Protein AF-0000000079241167 (afdb_homodimer)

Structure (mmCIF, N/CA/C/O backbone):
data_AF-0000000079241167-model_v1
#
loop_
_entity.id
_entity.type
_entity.pdbx_description
1 polymer 'LOB domain-containing protein'
#
loop_
_atom_site.group_PDB
_atom_site.id
_atom_site.type_symbol
_atom_site.label_atom_id
_atom_site.label_alt_id
_atom_site.label_comp_id
_atom_site.label_asym_id
_atom_site.label_entity_id
_atom_site.label_seq_id
_atom_site.pdbx_PDB_ins_code
_atom_site.Cartn_x
_atom_site.Cartn_y
_atom_site.Cartn_z
_atom_site.occupancy
_atom_site.B_iso_or_equiv
_atom_site.auth_seq_id
_atom_site.auth_comp_id
_atom_site.auth_asym_id
_atom_site.auth_atom_id
_atom_site.pdbx_PDB_model_num
ATOM 1 N N . MET A 1 1 ? 29.625 22.188 -4.934 1 42.5 1 MET A N 1
ATOM 2 C CA . MET A 1 1 ? 28.516 21.859 -5.812 1 42.5 1 MET A CA 1
ATOM 3 C C . MET A 1 1 ? 27.219 22.516 -5.32 1 42.5 1 MET A C 1
ATOM 5 O O . MET A 1 1 ? 26.938 22.516 -4.121 1 42.5 1 MET A O 1
ATOM 9 N N . LYS A 1 2 ? 26.703 23.469 -5.941 1 55.56 2 LYS A N 1
ATOM 10 C CA . LYS A 1 2 ? 25.578 24.328 -5.562 1 55.56 2 LYS A CA 1
ATOM 11 C C . LYS A 1 2 ? 24.406 23.484 -5.059 1 55.56 2 LYS A C 1
ATOM 13 O O . LYS A 1 2 ? 23.984 22.531 -5.715 1 55.56 2 LYS A O 1
ATOM 18 N N . HIS A 1 3 ? 24.172 23.516 -3.711 1 67.75 3 HIS A N 1
ATOM 19 C CA . HIS A 1 3 ? 23.062 22.781 -3.084 1 67.75 3 HIS A CA 1
ATOM 20 C C . HIS A 1 3 ? 21.734 23.125 -3.748 1 67.75 3 HIS A C 1
ATOM 22 O O . HIS A 1 3 ? 21.359 24.297 -3.84 1 67.75 3 HIS A O 1
ATOM 28 N N . GLN A 1 4 ? 21.234 22.359 -4.645 1 86 4 GLN A N 1
ATOM 29 C CA . GLN A 1 4 ? 19.938 22.594 -5.281 1 86 4 GLN A CA 1
ATOM 30 C C . GLN A 1 4 ? 18.797 22.422 -4.285 1 86 4 GLN A C 1
ATOM 32 O O . GLN A 1 4 ? 18.781 21.469 -3.506 1 86 4 GLN A O 1
ATOM 37 N N . THR A 1 5 ? 17.984 23.547 -4.125 1 94.81 5 THR A N 1
ATOM 38 C CA . THR A 1 5 ? 16.812 23.547 -3.248 1 94.81 5 THR A CA 1
ATOM 39 C C . THR A 1 5 ? 15.93 22.328 -3.516 1 94.81 5 THR A C 1
ATOM 41 O O . THR A 1 5 ? 15.641 22 -4.672 1 94.81 5 THR A O 1
ATOM 44 N N . CYS A 1 6 ? 15.617 21.594 -2.477 1 97.12 6 CYS A N 1
ATOM 45 C CA . CYS A 1 6 ? 14.82 20.391 -2.66 1 97.12 6 CYS A CA 1
ATOM 46 C C . CYS A 1 6 ? 13.367 20.734 -2.975 1 97.12 6 CYS A C 1
ATOM 48 O O . CYS A 1 6 ? 12.977 21.891 -2.891 1 97.12 6 CYS A O 1
ATOM 50 N N . ALA A 1 7 ? 12.617 19.828 -3.324 1 97.44 7 ALA A N 1
ATOM 51 C CA . ALA A 1 7 ? 11.227 20.031 -3.736 1 97.44 7 ALA A CA 1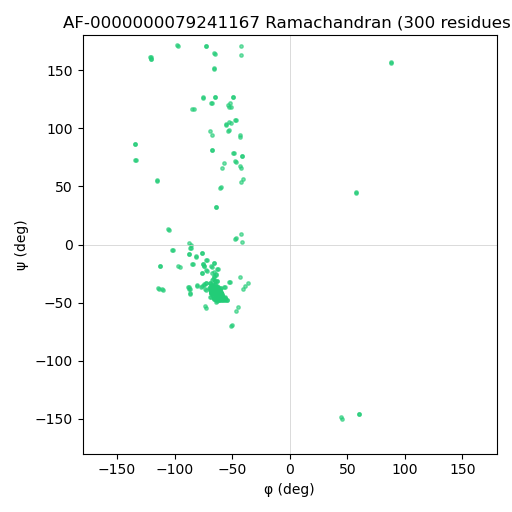
ATOM 52 C C . ALA A 1 7 ? 10.383 20.547 -2.578 1 97.44 7 ALA A C 1
ATOM 54 O O . ALA A 1 7 ? 9.516 21.406 -2.766 1 97.44 7 ALA A O 1
ATOM 55 N N . ALA A 1 8 ? 10.617 20.031 -1.407 1 97.44 8 ALA A N 1
ATOM 56 C CA . ALA A 1 8 ? 9.852 20.438 -0.231 1 97.44 8 ALA A CA 1
ATOM 57 C C . ALA A 1 8 ? 10.094 21.906 0.103 1 97.44 8 ALA A C 1
ATOM 59 O O . ALA A 1 8 ? 9.148 22.656 0.35 1 97.44 8 ALA A O 1
ATOM 60 N N . CYS A 1 9 ? 11.297 22.25 0.12 1 97.62 9 CYS A N 1
ATOM 61 C CA . CYS A 1 9 ? 11.656 23.625 0.449 1 97.62 9 CYS A CA 1
ATOM 62 C C . CYS A 1 9 ? 11.188 24.578 -0.639 1 97.62 9 CYS A C 1
ATOM 64 O O . CYS A 1 9 ? 10.758 25.703 -0.345 1 97.62 9 CYS A O 1
ATOM 66 N N . ARG A 1 10 ? 11.336 24.172 -1.877 1 96.06 10 ARG A N 1
ATOM 67 C CA . ARG A 1 10 ? 10.812 24.969 -2.982 1 96.06 10 ARG A CA 1
ATOM 68 C C . ARG A 1 10 ? 9.312 25.219 -2.818 1 96.06 10 ARG A C 1
ATOM 70 O O . ARG A 1 10 ? 8.844 26.344 -2.998 1 96.06 10 ARG A O 1
ATOM 77 N N . PHE A 1 11 ? 8.609 24.188 -2.529 1 96.81 11 PHE A N 1
ATOM 78 C CA . PHE A 1 11 ? 7.168 24.266 -2.352 1 96.81 11 PHE A CA 1
ATOM 79 C C . PHE A 1 11 ? 6.809 25.188 -1.197 1 96.81 11 PHE A C 1
ATOM 81 O O . PHE A 1 11 ? 5.844 25.953 -1.284 1 96.81 11 PHE A O 1
ATOM 88 N N . GLN A 1 12 ? 7.574 25.078 -0.173 1 96.44 12 GLN A N 1
ATOM 89 C CA . GLN A 1 12 ? 7.277 25.844 1.031 1 96.44 12 GLN A CA 1
ATOM 90 C C . GLN A 1 12 ? 7.898 27.25 0.963 1 96.44 12 GLN A C 1
ATOM 92 O O . GLN A 1 12 ? 7.773 28.031 1.903 1 96.44 12 GLN A O 1
ATOM 97 N N . ARG A 1 13 ? 8.625 27.531 -0.095 1 95.38 13 ARG A N 1
ATOM 98 C CA . ARG A 1 13 ? 9.289 28.812 -0.32 1 95.38 13 ARG A CA 1
ATOM 99 C C . ARG A 1 13 ? 10.25 29.141 0.824 1 95.38 13 ARG A C 1
ATOM 101 O O . ARG A 1 13 ? 10.227 30.25 1.355 1 95.38 13 ARG A O 1
ATOM 108 N N . LYS A 1 14 ? 11.008 28.156 1.222 1 94.56 14 LYS A N 1
ATOM 109 C CA . LYS A 1 14 ? 12.031 28.328 2.248 1 94.56 14 LYS A CA 1
ATOM 110 C C . LYS A 1 14 ? 13.414 27.984 1.713 1 94.56 14 LYS A C 1
ATOM 112 O O . LYS A 1 14 ? 13.539 27.328 0.672 1 94.56 14 LYS A O 1
ATOM 117 N N . LYS A 1 15 ? 14.414 28.484 2.457 1 94.38 15 LYS A N 1
ATOM 118 C CA . LYS A 1 15 ? 15.797 28.172 2.102 1 94.38 15 LYS A CA 1
ATOM 119 C C . LYS A 1 15 ? 16.156 26.75 2.496 1 94.38 15 LYS A C 1
ATOM 121 O O . LYS A 1 15 ? 15.922 26.328 3.635 1 94.38 15 LYS A O 1
ATOM 126 N N . CYS A 1 16 ? 16.641 26.031 1.543 1 96.12 16 CYS A N 1
ATOM 12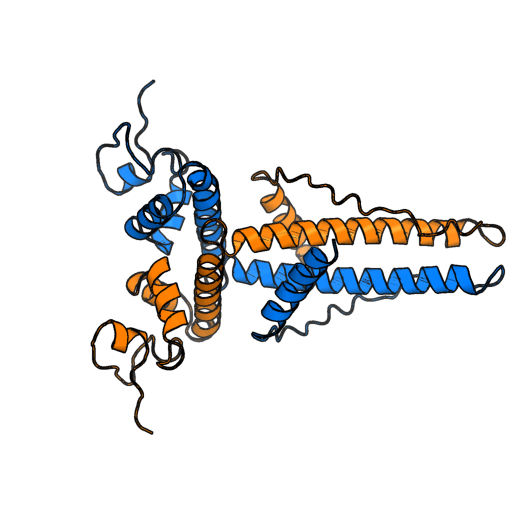7 C CA . CYS A 1 16 ? 17.047 24.641 1.779 1 96.12 16 CYS A CA 1
ATOM 128 C C . CYS A 1 16 ? 18.469 24.578 2.324 1 96.12 16 CYS A C 1
ATOM 130 O O . CYS A 1 16 ? 19.422 24.984 1.647 1 96.12 16 CYS A O 1
ATOM 132 N N . THR A 1 17 ? 18.672 24.094 3.549 1 94.62 17 THR A N 1
ATOM 133 C CA . THR A 1 17 ? 19.969 24.062 4.203 1 94.62 17 THR A CA 1
ATOM 134 C C . THR A 1 17 ? 20.609 22.688 4.035 1 94.62 17 THR A C 1
ATOM 136 O O . THR A 1 17 ? 19.984 21.75 3.527 1 94.62 17 THR A O 1
ATOM 139 N N . GLU A 1 18 ? 21.859 22.547 4.414 1 91.88 18 GLU A N 1
ATOM 140 C CA . GLU A 1 18 ? 22.609 21.297 4.301 1 91.88 18 GLU A CA 1
ATOM 141 C C . GLU A 1 18 ? 22.031 20.219 5.219 1 91.88 18 GLU A C 1
ATOM 143 O O . GLU A 1 18 ? 22.203 19.031 4.969 1 91.88 18 GLU A O 1
ATOM 148 N N . ASP A 1 19 ? 21.219 20.594 6.172 1 92.56 19 ASP A N 1
ATOM 149 C CA . ASP A 1 19 ? 20.672 19.672 7.156 1 92.56 19 ASP A CA 1
ATOM 150 C C . ASP A 1 19 ? 19.203 19.344 6.863 1 92.56 19 ASP A C 1
ATOM 152 O O . ASP A 1 19 ? 18.516 18.734 7.688 1 92.56 19 ASP A O 1
ATOM 156 N N . CYS A 1 20 ? 18.828 19.719 5.699 1 95.56 20 CYS A N 1
ATOM 157 C CA . CYS A 1 20 ? 17.422 19.5 5.367 1 95.56 20 CYS A CA 1
ATOM 158 C C . CYS A 1 20 ? 17.094 18.016 5.328 1 95.56 20 CYS A C 1
ATOM 160 O O . CYS A 1 20 ? 17.688 17.266 4.547 1 95.56 20 CYS A O 1
ATOM 162 N N . LEU A 1 21 ? 16.109 17.672 6.051 1 94.56 21 LEU A N 1
ATOM 163 C CA . LEU A 1 21 ? 15.727 16.281 6.227 1 94.56 21 LEU A CA 1
ATOM 164 C C . LEU A 1 21 ? 15.086 15.727 4.961 1 94.56 21 LEU A C 1
ATOM 166 O O . LEU A 1 21 ? 15.141 14.516 4.711 1 94.56 21 LEU A O 1
ATOM 170 N N . MET A 1 22 ? 14.586 16.594 4.156 1 96 22 MET A N 1
ATOM 171 C CA . MET A 1 22 ? 13.797 16.172 3.002 1 96 22 MET A CA 1
ATOM 172 C C . MET A 1 22 ? 14.656 16.125 1.745 1 96 22 MET A C 1
ATOM 174 O O . MET A 1 22 ? 14.297 15.469 0.764 1 96 22 MET A O 1
ATOM 178 N N . ALA A 1 23 ? 15.734 16.766 1.782 1 96.19 23 ALA A N 1
ATOM 179 C CA . ALA A 1 23 ? 16.547 17 0.591 1 96.19 23 ALA A CA 1
ATOM 180 C C . ALA A 1 23 ? 17.016 15.688 -0.031 1 96.19 23 ALA A C 1
ATOM 182 O O . ALA A 1 23 ? 16.969 15.523 -1.253 1 96.19 23 ALA A O 1
ATOM 183 N N . PRO A 1 24 ? 17.422 14.719 0.727 1 95 24 PRO A N 1
ATOM 184 C CA . PRO A 1 24 ? 17.906 13.477 0.124 1 95 24 PRO A CA 1
ATOM 185 C C . PRO A 1 24 ? 16.797 12.688 -0.559 1 95 24 PRO A C 1
ATOM 187 O O . PRO A 1 24 ? 17.062 11.875 -1.451 1 95 24 PRO A O 1
ATOM 190 N N . TYR A 1 25 ? 15.578 12.977 -0.219 1 96.94 25 TYR A N 1
ATOM 191 C CA . TYR A 1 25 ? 14.5 12.078 -0.635 1 96.94 25 TYR A CA 1
ATOM 192 C C . TYR A 1 25 ? 13.594 12.766 -1.647 1 96.94 25 TYR A C 1
ATOM 194 O O . TYR A 1 25 ? 12.852 12.094 -2.375 1 96.94 25 TYR A O 1
ATOM 202 N N . PHE A 1 26 ? 13.664 14.07 -1.689 1 97.25 26 PHE A N 1
ATOM 203 C CA . PHE A 1 26 ? 12.812 14.836 -2.592 1 97.25 26 PHE A CA 1
ATOM 204 C C . PHE A 1 26 ? 13.625 15.891 -3.336 1 97.25 26 PHE A C 1
ATOM 206 O O . PHE A 1 26 ? 13.461 17.094 -3.096 1 97.25 26 PHE A O 1
ATOM 213 N N . PRO A 1 27 ? 14.359 15.43 -4.203 1 94.62 27 PRO A N 1
ATOM 214 C CA . PRO A 1 27 ? 15.141 16.406 -4.98 1 94.62 27 PRO A CA 1
ATOM 215 C C . PRO A 1 27 ? 14.266 17.312 -5.836 1 94.62 27 PRO A C 1
ATOM 217 O O . PRO A 1 27 ? 13.117 16.969 -6.141 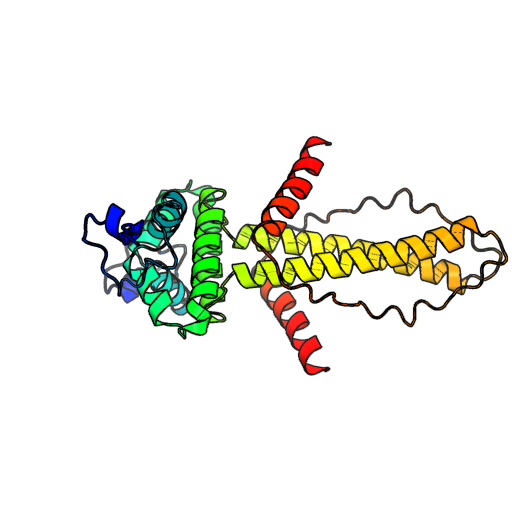1 94.62 27 PRO A O 1
ATOM 220 N N . ALA A 1 28 ? 14.789 18.359 -6.301 1 92.44 28 ALA A N 1
ATOM 221 C CA . ALA A 1 28 ? 14.062 19.359 -7.082 1 92.44 28 ALA A CA 1
ATOM 222 C C . ALA A 1 28 ? 13.594 18.781 -8.414 1 92.44 28 ALA A C 1
ATOM 224 O O . ALA A 1 28 ? 12.562 19.203 -8.945 1 92.44 28 ALA A O 1
ATOM 225 N N . THR A 1 29 ? 14.289 17.844 -8.891 1 92.88 29 THR A N 1
ATOM 226 C CA . THR A 1 29 ? 14 17.234 -10.188 1 92.88 29 THR A CA 1
ATOM 227 C C . THR A 1 29 ? 12.773 16.328 -10.102 1 92.88 29 THR A C 1
ATOM 229 O O . THR A 1 29 ? 12.188 15.977 -11.125 1 92.88 29 THR A O 1
ATOM 232 N N . ARG A 1 30 ? 12.406 15.938 -8.93 1 93.19 30 ARG A N 1
ATOM 233 C CA . ARG A 1 30 ? 11.25 15.062 -8.742 1 93.19 30 ARG A CA 1
ATOM 234 C C . ARG A 1 30 ? 10.148 15.766 -7.961 1 93.19 30 ARG A C 1
ATOM 236 O O . ARG A 1 30 ? 9.648 15.242 -6.965 1 93.19 30 ARG A O 1
ATOM 243 N N . PHE A 1 31 ? 9.781 16.891 -8.508 1 96.19 31 PHE A N 1
ATOM 244 C CA . PHE A 1 31 ? 8.844 17.766 -7.82 1 96.19 31 PHE A CA 1
ATOM 245 C C . PHE A 1 31 ? 7.469 17.109 -7.711 1 96.19 31 PHE A C 1
ATOM 247 O O . PHE A 1 31 ? 6.805 17.234 -6.68 1 96.19 31 PHE A O 1
ATOM 254 N N . GLN A 1 32 ? 7.094 16.422 -8.695 1 96.5 32 GLN A N 1
ATOM 255 C CA . GLN A 1 32 ? 5.773 15.805 -8.711 1 96.5 32 GLN A CA 1
ATOM 256 C C . GLN A 1 32 ? 5.668 14.719 -7.641 1 96.5 32 GLN A C 1
ATOM 258 O O . GLN A 1 32 ? 4.605 14.531 -7.047 1 96.5 32 GLN A O 1
ATOM 263 N N . GLN A 1 33 ? 6.719 14.016 -7.426 1 96.5 33 GLN A N 1
ATOM 264 C CA . GLN A 1 33 ? 6.723 12.992 -6.379 1 96.5 33 GLN A CA 1
ATOM 265 C C . GLN A 1 33 ? 6.453 13.609 -5.012 1 96.5 33 GLN A C 1
ATOM 267 O O . GLN A 1 33 ? 5.715 13.047 -4.203 1 96.5 33 GLN A O 1
ATOM 272 N N . PHE A 1 34 ? 7.121 14.695 -4.801 1 97.75 34 PHE A N 1
ATOM 273 C CA . PHE A 1 34 ? 6.895 15.383 -3.535 1 97.75 34 PHE A CA 1
ATOM 274 C C . PHE A 1 34 ? 5.457 15.867 -3.434 1 97.75 34 PHE A C 1
ATOM 276 O O . PHE A 1 34 ? 4.82 15.727 -2.389 1 97.75 34 PHE A O 1
ATOM 283 N N . LEU A 1 35 ? 4.938 16.422 -4.496 1 98 35 LEU A N 1
ATOM 284 C CA . LEU A 1 35 ? 3.574 16.938 -4.488 1 98 35 LEU A CA 1
ATOM 285 C C . LEU A 1 35 ? 2.57 15.836 -4.176 1 98 35 LEU A C 1
ATOM 287 O O . LEU A 1 35 ? 1.611 16.047 -3.43 1 98 35 LEU A O 1
ATOM 291 N N . ASN A 1 36 ? 2.797 14.742 -4.742 1 97.69 36 ASN A N 1
ATOM 292 C CA . ASN A 1 36 ? 1.91 13.609 -4.469 1 97.69 36 ASN A CA 1
ATOM 293 C C . ASN A 1 36 ? 1.96 13.203 -3 1 97.69 36 ASN A C 1
ATOM 295 O O . ASN A 1 36 ? 0.92 12.961 -2.385 1 97.69 36 ASN A O 1
ATOM 299 N N . ALA A 1 37 ? 3.164 13.102 -2.531 1 98.31 37 ALA A N 1
ATOM 300 C CA . ALA A 1 37 ? 3.328 12.711 -1.131 1 98.31 37 ALA A CA 1
ATOM 301 C C . ALA A 1 37 ? 2.734 13.766 -0.199 1 98.31 37 ALA A C 1
ATOM 303 O O . ALA A 1 37 ? 2.08 13.43 0.791 1 98.31 37 ALA A O 1
ATOM 304 N N . HIS A 1 38 ? 2.988 14.977 -0.548 1 97.94 38 HIS A N 1
ATOM 305 C CA . HIS A 1 38 ? 2.457 16.078 0.248 1 97.94 38 HIS A CA 1
ATOM 306 C C . HIS A 1 38 ? 0.932 16.062 0.251 1 97.94 38 HIS A C 1
ATOM 308 O O . HIS A 1 38 ? 0.307 16.328 1.281 1 97.94 38 HIS A O 1
ATOM 314 N N . LYS A 1 39 ? 0.382 15.891 -0.896 1 97.19 39 LYS A N 1
ATOM 315 C CA . LYS A 1 39 ? -1.072 15.852 -1.021 1 97.19 39 LYS A CA 1
ATOM 316 C C . LYS A 1 39 ? -1.676 14.781 -0.119 1 97.19 39 LYS A C 1
ATOM 318 O O . LYS A 1 39 ? -2.738 14.984 0.471 1 97.19 39 LYS A O 1
ATOM 323 N N . LEU A 1 40 ? -0.993 13.727 -0.016 1 97.69 40 LEU A N 1
ATOM 324 C CA . LEU A 1 40 ? -1.531 12.57 0.698 1 97.69 40 LEU A CA 1
ATOM 325 C C . LEU A 1 40 ? -1.24 12.672 2.191 1 97.69 40 LEU A C 1
ATOM 327 O O . LEU A 1 40 ? -2.119 12.414 3.018 1 97.69 40 LEU A O 1
ATOM 331 N N . PHE A 1 41 ? -0.064 13.078 2.535 1 97.81 41 PHE A N 1
ATOM 332 C CA . PHE A 1 41 ? 0.365 12.953 3.922 1 97.81 41 PHE A CA 1
ATOM 333 C C . PHE A 1 41 ? 0.548 14.328 4.562 1 97.81 41 PHE A C 1
ATOM 335 O O . PHE A 1 41 ? 0.292 14.5 5.754 1 97.81 41 PHE A O 1
ATOM 342 N N . GLY A 1 42 ? 1.055 15.273 3.811 1 97.06 42 GLY A N 1
ATOM 343 C CA . GLY A 1 42 ? 1.507 16.547 4.352 1 97.06 42 GLY A CA 1
ATOM 344 C C . GLY A 1 42 ? 2.953 16.516 4.812 1 97.06 42 GLY A C 1
ATOM 345 O O . GLY A 1 42 ? 3.498 15.445 5.098 1 97.06 42 GLY A O 1
ATOM 346 N N . VAL A 1 43 ? 3.529 17.656 4.852 1 96.38 43 VAL A N 1
ATOM 347 C CA . VAL A 1 43 ? 4.941 17.766 5.195 1 96.38 43 VAL A CA 1
ATOM 348 C C . VAL A 1 43 ? 5.164 17.297 6.629 1 96.38 43 VAL A C 1
ATOM 350 O O . VAL A 1 43 ? 6.156 16.625 6.918 1 96.38 43 VAL A O 1
ATOM 353 N N . GLY A 1 44 ? 4.281 17.562 7.535 1 95.69 44 GLY A N 1
ATOM 354 C CA . GLY A 1 44 ? 4.402 17.172 8.93 1 95.69 44 GLY A CA 1
ATOM 355 C C . GLY A 1 44 ? 4.469 15.656 9.109 1 95.69 44 GLY A C 1
ATOM 356 O O . GLY A 1 44 ? 5.34 15.148 9.82 1 95.69 44 GLY A O 1
ATOM 357 N N . LYS A 1 45 ? 3.617 15.023 8.414 1 96.94 45 LYS A N 1
ATOM 358 C CA . LYS A 1 45 ? 3.557 13.578 8.555 1 96.94 45 LYS A CA 1
ATOM 359 C C . LYS A 1 45 ? 4.742 12.906 7.867 1 96.94 45 LYS A C 1
ATOM 361 O O . LYS A 1 45 ? 5.227 11.867 8.328 1 96.94 45 LYS A O 1
ATOM 366 N N . ILE A 1 46 ? 5.168 13.477 6.785 1 97.62 46 ILE A N 1
ATOM 367 C CA . ILE A 1 46 ? 6.359 12.961 6.121 1 97.62 46 ILE A CA 1
ATOM 368 C C . ILE A 1 46 ? 7.566 13.094 7.047 1 97.62 46 ILE A C 1
ATOM 370 O O . ILE A 1 46 ? 8.328 12.148 7.223 1 97.62 46 ILE A O 1
ATOM 374 N N . THR A 1 47 ? 7.691 14.211 7.637 1 96.94 47 THR A N 1
ATOM 375 C CA . THR A 1 47 ? 8.789 14.461 8.57 1 96.94 47 THR A CA 1
ATOM 376 C C . THR A 1 47 ? 8.695 13.523 9.766 1 96.94 47 THR A C 1
ATOM 378 O O . THR A 1 47 ? 9.711 12.992 10.227 1 96.94 47 THR A O 1
ATOM 381 N N . LYS A 1 48 ? 7.516 13.367 10.242 1 96.88 48 LYS A N 1
ATOM 382 C CA . LYS A 1 48 ? 7.312 12.461 11.367 1 96.88 48 LYS A CA 1
ATOM 383 C C . LYS A 1 48 ? 7.738 11.039 11.008 1 96.88 48 LYS A C 1
ATOM 385 O O . LYS A 1 48 ? 8.328 10.336 11.828 1 96.88 48 LYS A O 1
ATOM 390 N N . THR A 1 49 ? 7.406 10.633 9.805 1 96.5 49 THR A N 1
ATOM 391 C CA . THR A 1 49 ? 7.809 9.312 9.336 1 96.5 49 THR A CA 1
ATOM 392 C C . THR A 1 49 ? 9.328 9.188 9.305 1 96.5 49 THR A C 1
ATOM 394 O O . THR A 1 49 ? 9.883 8.18 9.742 1 96.5 49 THR A O 1
ATOM 397 N N . LEU A 1 50 ? 9.969 10.156 8.875 1 96.75 50 LEU A N 1
ATOM 398 C CA . LEU A 1 50 ? 11.422 10.164 8.797 1 96.75 50 LEU A CA 1
ATOM 399 C C . LEU A 1 50 ? 12.039 10.094 10.188 1 96.75 50 LEU A C 1
ATOM 401 O O . LEU A 1 50 ? 13.047 9.414 10.391 1 96.75 50 LEU A O 1
ATOM 405 N N . ASN A 1 51 ? 11.375 10.703 11.102 1 96.06 51 ASN A N 1
ATOM 406 C CA . ASN A 1 51 ? 11.914 10.773 12.453 1 96.06 51 ASN A CA 1
ATOM 407 C C . ASN A 1 51 ? 11.57 9.523 13.258 1 96.06 51 ASN A C 1
ATOM 409 O O . ASN A 1 51 ? 12.188 9.25 14.289 1 96.06 51 ASN A O 1
ATOM 413 N N . SER A 1 52 ? 10.617 8.82 12.75 1 95.12 52 SER A N 1
ATOM 414 C CA . SER A 1 52 ? 10.148 7.664 13.5 1 95.12 52 SER A CA 1
ATOM 415 C C . SER A 1 52 ? 10.969 6.422 13.164 1 95.12 52 SER A C 1
ATOM 417 O O . SER A 1 52 ? 10.867 5.402 13.859 1 95.12 52 SER A O 1
ATOM 419 N N . VAL A 1 53 ? 11.805 6.512 12.195 1 96.56 53 VAL A N 1
ATOM 420 C CA . VAL A 1 53 ? 12.578 5.348 11.789 1 96.56 53 VAL A CA 1
ATOM 421 C C . VAL A 1 53 ? 14.07 5.641 11.93 1 96.56 53 VAL A C 1
ATOM 423 O O . VAL A 1 53 ? 14.469 6.801 12.055 1 96.56 53 VAL A O 1
ATOM 426 N N . SER A 1 54 ? 14.836 4.547 12 1 96.19 54 SER A N 1
ATOM 427 C CA . SER A 1 54 ? 16.281 4.719 12.078 1 96.19 54 SER A CA 1
ATOM 428 C C . SER A 1 54 ? 16.844 5.328 10.797 1 96.19 54 SER A C 1
ATOM 430 O O . SER A 1 54 ? 16.234 5.203 9.727 1 96.19 54 SER A O 1
ATOM 432 N N . PRO A 1 55 ? 17.953 6.062 10.898 1 95.69 55 PRO A N 1
ATOM 433 C CA . PRO A 1 55 ? 18.547 6.703 9.727 1 95.69 55 PRO A CA 1
ATOM 434 C C . PRO A 1 55 ? 18.781 5.727 8.57 1 95.69 55 PRO A C 1
ATOM 436 O O . PRO A 1 55 ? 18.609 6.09 7.406 1 95.69 55 PRO A O 1
ATOM 439 N N . GLN A 1 56 ? 19.062 4.531 8.844 1 96.69 56 GLN A N 1
ATOM 440 C CA . GLN A 1 56 ? 19.359 3.543 7.812 1 96.69 56 GLN A CA 1
ATOM 441 C C . GLN A 1 56 ? 18.094 3.096 7.098 1 96.69 56 GLN A C 1
ATOM 443 O O . GLN A 1 56 ? 18.156 2.555 5.992 1 96.69 56 GLN A O 1
ATOM 448 N N . GLN A 1 57 ? 16.984 3.4 7.754 1 97.75 57 GLN A N 1
ATOM 449 C CA . GLN A 1 57 ? 15.711 2.938 7.207 1 97.75 57 GLN A CA 1
ATOM 450 C C . GLN A 1 57 ? 14.977 4.07 6.492 1 97.75 57 GLN A C 1
ATOM 452 O O . GLN A 1 57 ? 13.961 3.838 5.836 1 97.75 57 GLN A O 1
ATOM 457 N N . ARG A 1 58 ? 15.477 5.23 6.535 1 97.62 58 ARG A N 1
ATOM 458 C CA . ARG A 1 58 ? 14.773 6.406 6.035 1 97.62 58 ARG A CA 1
ATOM 459 C C . ARG A 1 58 ? 14.562 6.32 4.527 1 97.62 58 ARG A C 1
ATOM 461 O O . ARG A 1 58 ? 13.492 6.684 4.023 1 97.62 58 ARG A O 1
ATOM 468 N N . SER A 1 59 ? 15.578 5.824 3.885 1 95.38 59 SER A N 1
ATOM 469 C CA . SER A 1 59 ? 15.453 5.719 2.434 1 95.38 59 SER A CA 1
ATOM 470 C C . SER A 1 59 ? 14.336 4.766 2.041 1 95.38 59 SER A C 1
ATOM 472 O O . SER A 1 59 ? 13.539 5.062 1.147 1 95.38 59 SER A O 1
ATOM 474 N N . SER A 1 60 ? 14.281 3.607 2.715 1 96.38 60 SER A N 1
ATOM 475 C CA . SER A 1 60 ? 13.234 2.629 2.438 1 96.38 60 SER A CA 1
ATOM 476 C C . SER A 1 60 ? 11.859 3.166 2.826 1 96.38 60 SER A C 1
ATOM 478 O O . SER A 1 60 ? 10.883 2.961 2.107 1 96.38 60 SER A O 1
ATOM 480 N N . ALA A 1 61 ? 11.836 3.828 3.861 1 98 61 ALA A N 1
ATOM 481 C CA . ALA A 1 61 ? 10.57 4.398 4.324 1 98 61 ALA A CA 1
ATOM 482 C C . ALA A 1 61 ? 10.055 5.449 3.348 1 98 61 ALA A C 1
ATOM 484 O O . ALA A 1 61 ? 8.867 5.461 3.01 1 98 61 ALA A O 1
ATOM 485 N N . MET A 1 62 ? 10.93 6.281 2.861 1 97.81 62 MET A N 1
ATOM 486 C CA . MET A 1 62 ? 10.516 7.328 1.934 1 97.81 62 MET A CA 1
ATOM 487 C C . MET A 1 62 ? 10.102 6.738 0.591 1 97.81 62 MET A C 1
ATOM 489 O O . MET A 1 62 ? 9.188 7.246 -0.059 1 97.81 62 MET A O 1
ATOM 493 N N . TYR A 1 63 ? 10.758 5.711 0.292 1 96.94 63 TYR A N 1
ATOM 494 C CA . TYR A 1 63 ? 10.367 5.043 -0.946 1 96.94 63 TYR A CA 1
ATOM 495 C C . TYR A 1 63 ? 8.938 4.523 -0.858 1 96.94 63 TYR A C 1
ATOM 497 O O . TYR A 1 63 ? 8.156 4.691 -1.791 1 96.94 63 TYR A O 1
ATOM 505 N N . SER A 1 64 ? 8.633 3.895 0.225 1 98 64 SER A N 1
ATOM 506 C CA . SER A 1 64 ? 7.297 3.342 0.4 1 98 64 SER A CA 1
ATOM 507 C C . SER A 1 64 ? 6.25 4.445 0.492 1 98 64 SER A C 1
ATOM 509 O O . SER A 1 64 ? 5.129 4.289 0.002 1 98 64 SER A O 1
ATOM 511 N N . VAL A 1 65 ? 6.613 5.531 1.079 1 9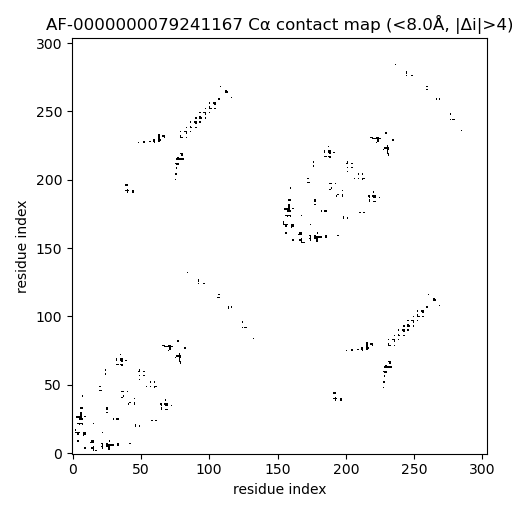8.06 65 VAL A N 1
ATOM 512 C CA . VAL A 1 65 ? 5.719 6.68 1.176 1 98.06 65 VAL A CA 1
ATOM 513 C C . VAL A 1 65 ? 5.453 7.246 -0.217 1 98.06 65 VAL A C 1
ATOM 515 O O . VAL A 1 65 ? 4.301 7.504 -0.58 1 98.06 65 VAL A O 1
ATOM 518 N N . LYS A 1 66 ? 6.508 7.375 -0.907 1 97.81 66 LYS A N 1
ATOM 519 C CA . LYS A 1 66 ? 6.371 7.879 -2.271 1 97.81 66 LYS A CA 1
ATOM 520 C C . LYS A 1 66 ? 5.555 6.914 -3.129 1 97.81 66 LYS A C 1
ATOM 522 O O . LYS A 1 66 ? 4.742 7.344 -3.953 1 97.81 66 LYS A O 1
ATOM 527 N N . ALA A 1 67 ? 5.703 5.664 -2.918 1 97.69 67 ALA A N 1
ATOM 528 C CA . ALA A 1 67 ? 4.973 4.652 -3.678 1 97.69 67 ALA A CA 1
ATOM 529 C C . ALA A 1 67 ? 3.477 4.727 -3.395 1 97.69 67 ALA A C 1
ATOM 531 O O . ALA A 1 67 ? 2.662 4.707 -4.32 1 97.69 67 ALA A O 1
ATOM 532 N N . GLU A 1 68 ? 3.158 4.816 -2.131 1 98.19 68 GLU A N 1
ATOM 533 C CA . GLU A 1 68 ? 1.747 4.941 -1.779 1 98.19 68 GLU A CA 1
ATOM 534 C C . GLU A 1 68 ? 1.123 6.176 -2.42 1 98.19 68 GLU A C 1
ATOM 536 O O . GLU A 1 68 ? 0.007 6.113 -2.941 1 98.19 68 GLU A O 1
ATOM 541 N N . ALA A 1 69 ? 1.86 7.199 -2.35 1 98.25 69 ALA A N 1
ATOM 542 C CA . ALA A 1 69 ? 1.353 8.438 -2.932 1 98.25 69 ALA A CA 1
ATOM 543 C C . ALA A 1 69 ? 1.152 8.297 -4.438 1 98.25 69 ALA A C 1
ATOM 545 O O . ALA A 1 69 ? 0.159 8.781 -4.988 1 98.25 69 ALA A O 1
ATOM 546 N N . GLU A 1 70 ? 2.047 7.668 -5.055 1 96.94 70 GLU A N 1
ATOM 547 C CA . GLU A 1 70 ? 1.96 7.477 -6.5 1 96.94 70 GLU A CA 1
ATOM 548 C C . GLU A 1 70 ? 0.806 6.547 -6.867 1 96.94 70 GLU A C 1
ATOM 550 O O . GLU A 1 70 ? 0.086 6.793 -7.836 1 96.94 70 GLU A O 1
ATOM 555 N N . TYR A 1 71 ? 0.641 5.523 -6.145 1 97.19 71 TYR A N 1
ATOM 556 C CA . TYR A 1 71 ? -0.467 4.609 -6.395 1 97.19 71 TYR A CA 1
ATOM 557 C C . TYR A 1 71 ? -1.807 5.324 -6.242 1 97.19 71 TYR A C 1
ATOM 559 O O . TYR A 1 71 ? -2.727 5.102 -7.035 1 97.19 71 TYR A O 1
ATOM 567 N N . ARG A 1 72 ? -1.864 6.164 -5.258 1 97.19 72 ARG A N 1
ATOM 568 C CA . ARG A 1 72 ? -3.131 6.844 -5.016 1 97.19 72 ARG A CA 1
ATOM 569 C C . ARG A 1 72 ? -3.359 7.953 -6.035 1 97.19 72 ARG A C 1
ATOM 571 O O . ARG A 1 72 ? -4.5 8.344 -6.289 1 97.19 72 ARG A O 1
ATOM 578 N N . ALA A 1 73 ? -2.26 8.445 -6.586 1 96.19 73 ALA A N 1
ATOM 579 C CA . ALA A 1 73 ? -2.426 9.391 -7.688 1 96.19 73 ALA A CA 1
ATOM 580 C C . ALA A 1 73 ? -3.078 8.719 -8.891 1 96.19 73 ALA A C 1
ATOM 582 O O . ALA A 1 73 ? -3.855 9.344 -9.617 1 96.19 73 ALA A O 1
ATOM 583 N N . ARG A 1 74 ? -2.834 7.473 -9.062 1 95.25 74 ARG A N 1
ATOM 584 C CA . ARG A 1 74 ? -3.385 6.707 -10.172 1 95.25 74 ARG A CA 1
ATOM 585 C C . ARG A 1 74 ? -4.746 6.117 -9.812 1 95.25 74 ARG A C 1
ATOM 587 O O . ARG A 1 74 ? -5.641 6.051 -10.656 1 95.25 74 ARG A O 1
ATOM 594 N N . ASP A 1 75 ? -4.863 5.727 -8.586 1 96.38 75 ASP A N 1
ATOM 595 C CA . ASP A 1 75 ? -6.074 5.125 -8.039 1 96.38 75 ASP A CA 1
ATOM 596 C C . ASP A 1 75 ? -6.43 5.734 -6.688 1 96.38 75 ASP A C 1
ATOM 598 O O . ASP A 1 75 ? -6.113 5.164 -5.641 1 96.38 75 ASP A O 1
ATOM 602 N N . PRO A 1 76 ? -7.113 6.754 -6.688 1 96.25 76 PRO A N 1
ATOM 603 C CA . PRO A 1 76 ? -7.406 7.488 -5.453 1 96.25 76 PRO A CA 1
ATOM 604 C C . PRO A 1 76 ? -8.219 6.664 -4.457 1 96.25 76 PRO A C 1
ATOM 606 O O . PRO A 1 76 ? -8.188 6.934 -3.254 1 96.25 76 PRO A O 1
ATOM 609 N N . VAL A 1 77 ? -8.875 5.676 -4.918 1 97.62 77 VAL A N 1
ATOM 610 C CA . VAL A 1 77 ? -9.742 4.879 -4.062 1 97.62 77 VAL A CA 1
ATOM 611 C C . VAL A 1 77 ? -8.938 3.766 -3.398 1 97.62 77 VAL A C 1
ATOM 613 O O . VAL A 1 77 ? -9.078 3.518 -2.199 1 97.62 77 VAL A O 1
ATOM 616 N N . GLY A 1 78 ? -8.062 3.203 -4.062 1 96.62 78 GLY A N 1
ATOM 617 C CA . GLY A 1 78 ? -7.492 1.955 -3.582 1 96.62 78 GLY A CA 1
ATOM 618 C C . GLY A 1 78 ? -6.051 2.096 -3.127 1 96.62 78 GLY A C 1
ATOM 619 O O . GLY A 1 78 ? -5.629 1.429 -2.182 1 96.62 78 GLY A O 1
ATOM 620 N N . GLY A 1 79 ? -5.242 2.879 -3.838 1 96.88 79 GLY A N 1
ATOM 621 C CA . GLY A 1 79 ? -3.826 2.98 -3.527 1 96.88 79 GLY A CA 1
ATOM 622 C C . GLY A 1 79 ? -3.096 1.654 -3.621 1 96.88 79 GLY A C 1
ATOM 623 O O . GLY A 1 79 ? -3.387 0.841 -4.504 1 96.88 79 GLY A O 1
ATOM 624 N N . CYS A 1 80 ? -2.154 1.535 -2.75 1 97.5 80 CYS A N 1
ATOM 625 C CA . CYS A 1 80 ? -1.369 0.305 -2.729 1 97.5 80 CYS A CA 1
ATOM 626 C C . CYS A 1 80 ? -2.24 -0.891 -2.363 1 97.5 80 CYS A C 1
ATOM 628 O O . CYS A 1 80 ? -1.979 -2.012 -2.805 1 97.5 80 CYS A O 1
ATOM 630 N N . TYR A 1 81 ? -3.291 -0.653 -1.671 1 97.5 81 TYR A N 1
ATOM 631 C CA . TYR A 1 81 ? -4.113 -1.756 -1.188 1 97.5 81 TYR A CA 1
ATOM 632 C C . TYR A 1 81 ? -4.816 -2.457 -2.344 1 97.5 81 TYR A C 1
ATOM 634 O O . TYR A 1 81 ? -4.953 -3.684 -2.346 1 97.5 81 TYR A O 1
ATOM 642 N N . ASN A 1 82 ? -5.281 -1.682 -3.244 1 96.25 82 ASN A N 1
ATOM 643 C CA . ASN A 1 82 ? -5.91 -2.307 -4.402 1 96.25 82 ASN A CA 1
ATOM 644 C C . ASN A 1 82 ? -4.914 -3.145 -5.199 1 96.25 82 ASN A C 1
ATOM 646 O O . ASN A 1 82 ? -5.281 -4.164 -5.785 1 96.25 82 ASN A O 1
ATOM 650 N N . GLU A 1 83 ? -3.701 -2.713 -5.184 1 95.38 83 GLU A N 1
ATOM 651 C CA . GLU A 1 83 ? -2.656 -3.512 -5.816 1 95.38 83 GLU A CA 1
ATOM 652 C C . GLU A 1 83 ? -2.438 -4.824 -5.07 1 95.38 83 GLU A C 1
ATOM 654 O O . GLU A 1 83 ? -2.252 -5.875 -5.691 1 95.38 83 GLU A O 1
ATOM 659 N N . ILE A 1 84 ? -2.4 -4.719 -3.854 1 95.56 84 ILE A N 1
ATOM 660 C CA . ILE A 1 84 ? -2.271 -5.918 -3.033 1 95.56 84 ILE A CA 1
ATOM 661 C C . ILE A 1 84 ? -3.379 -6.906 -3.387 1 95.56 84 ILE A C 1
ATOM 663 O O . ILE A 1 84 ? -3.115 -8.094 -3.602 1 95.56 84 ILE A O 1
ATOM 667 N N . LYS A 1 85 ? -4.57 -6.422 -3.455 1 94.38 85 LYS A N 1
ATOM 668 C CA . LYS A 1 85 ? -5.707 -7.273 -3.787 1 94.38 85 LYS A CA 1
ATOM 669 C C . LYS A 1 85 ? -5.516 -7.945 -5.145 1 94.38 85 LYS A C 1
ATOM 671 O O . LYS A 1 85 ? -5.766 -9.141 -5.289 1 94.38 85 LYS A O 1
ATOM 676 N N . SER A 1 86 ? -5.117 -7.188 -6.059 1 94.19 86 SER A N 1
ATOM 677 C CA . SER A 1 86 ? -4.895 -7.711 -7.402 1 94.19 86 SER A CA 1
ATOM 678 C C . SER A 1 86 ? -3.822 -8.797 -7.406 1 94.19 86 SER A C 1
ATOM 680 O O . SER A 1 86 ? -3.967 -9.82 -8.078 1 94.19 86 SER A O 1
ATOM 682 N N . LEU A 1 87 ? -2.824 -8.531 -6.676 1 93.5 87 LEU A N 1
ATOM 683 C CA . LEU A 1 87 ? -1.717 -9.477 -6.625 1 93.5 87 LEU A CA 1
ATOM 684 C C . LEU A 1 87 ? -2.135 -10.766 -5.918 1 93.5 87 LEU A C 1
ATOM 686 O O . LEU A 1 87 ? -1.732 -11.859 -6.324 1 93.5 87 LEU A O 1
ATOM 690 N N . LEU A 1 88 ? -2.896 -10.57 -4.934 1 91.62 88 LEU A N 1
ATOM 691 C CA . LEU A 1 88 ? -3.404 -11.734 -4.223 1 91.62 88 LEU A CA 1
ATOM 692 C C . LEU A 1 88 ? -4.27 -12.602 -5.137 1 91.62 88 LEU A C 1
ATOM 694 O O . LEU A 1 88 ? -4.203 -13.828 -5.086 1 91.62 88 LEU A O 1
ATOM 698 N N . TRP A 1 89 ? -5.035 -12 -5.898 1 89.75 89 TRP A N 1
ATOM 699 C CA . TRP A 1 89 ? -5.828 -12.719 -6.883 1 89.75 89 TRP A CA 1
ATOM 700 C C . TRP A 1 89 ? -4.934 -13.484 -7.855 1 89.75 89 TRP A C 1
ATOM 702 O O . TRP A 1 89 ? -5.195 -14.641 -8.172 1 89.75 89 TRP A O 1
ATOM 712 N N . LYS A 1 90 ? -3.965 -12.852 -8.32 1 92.56 90 LYS A N 1
ATOM 713 C CA . LYS A 1 90 ? -3.025 -13.477 -9.242 1 92.56 90 LYS A CA 1
ATOM 714 C C . LYS A 1 90 ? -2.336 -14.68 -8.609 1 92.56 90 LYS A C 1
ATOM 716 O O . LYS A 1 90 ? -2.139 -15.703 -9.258 1 92.56 90 LYS A O 1
ATOM 721 N N . ILE A 1 91 ? -1.94 -14.531 -7.371 1 92 91 ILE A N 1
ATOM 722 C CA . ILE A 1 91 ? -1.287 -15.625 -6.664 1 92 91 ILE A CA 1
ATOM 723 C C . ILE A 1 91 ? -2.234 -16.828 -6.57 1 92 91 ILE A C 1
ATOM 725 O O . ILE A 1 91 ? -1.839 -17.953 -6.844 1 92 91 ILE A O 1
ATOM 729 N N . ARG A 1 92 ? -3.404 -16.5 -6.23 1 90.12 92 ARG A N 1
ATOM 730 C CA . ARG A 1 92 ? -4.387 -17.562 -6.113 1 90.12 92 ARG A CA 1
ATOM 731 C C . ARG A 1 92 ? -4.578 -18.281 -7.449 1 90.12 92 ARG A C 1
ATOM 733 O O . ARG A 1 92 ? -4.613 -19.516 -7.504 1 90.12 92 ARG A O 1
ATOM 740 N N . THR A 1 93 ? -4.738 -17.531 -8.477 1 91.25 93 THR A N 1
ATOM 741 C CA . THR A 1 93 ? -4.945 -18.094 -9.805 1 91.25 93 THR A CA 1
ATOM 742 C C . THR A 1 93 ? -3.748 -18.938 -10.234 1 91.25 93 THR A C 1
ATOM 744 O O . THR A 1 93 ? -3.914 -20.031 -10.781 1 91.25 93 THR A O 1
ATOM 747 N N . THR A 1 94 ? -2.574 -18.422 -9.969 1 91.12 94 THR A N 1
ATOM 748 C CA . THR A 1 94 ? -1.366 -19.141 -10.352 1 91.12 94 THR A CA 1
ATOM 749 C C . THR A 1 94 ? -1.209 -20.422 -9.523 1 91.12 94 THR A C 1
ATOM 751 O O . THR A 1 94 ? -0.79 -21.453 -10.047 1 91.12 94 THR A O 1
ATOM 754 N N . GLU A 1 95 ? -1.508 -20.281 -8.32 1 90.94 95 GLU A N 1
ATOM 755 C CA . GLU A 1 95 ? -1.437 -21.453 -7.449 1 90.94 95 GLU A CA 1
ATOM 756 C C . GLU A 1 95 ? -2.441 -22.516 -7.871 1 90.94 95 GLU A C 1
ATOM 758 O O . GLU A 1 95 ? -2.145 -23.719 -7.816 1 90.94 95 GLU A O 1
ATOM 763 N N . ASP A 1 96 ? -3.566 -22.125 -8.25 1 87.19 96 ASP A N 1
ATOM 764 C CA . ASP A 1 96 ? -4.566 -23.062 -8.734 1 87.19 96 ASP A CA 1
ATOM 765 C C . ASP A 1 96 ? -4.086 -23.766 -10 1 87.19 96 ASP A C 1
ATOM 767 O O . ASP A 1 96 ? -4.262 -24.984 -10.141 1 87.19 96 ASP A O 1
ATOM 771 N N . GLU A 1 97 ? -3.566 -22.984 -10.836 1 87.75 97 GLU A N 1
ATOM 772 C CA . GLU A 1 97 ? -3.01 -23.562 -12.062 1 87.75 97 GLU A CA 1
ATOM 773 C C . GLU A 1 97 ? -1.879 -24.531 -11.742 1 87.75 97 GLU A C 1
ATOM 775 O O . GLU A 1 97 ? -1.792 -25.609 -12.344 1 87.75 97 GLU A O 1
ATOM 780 N N . LEU A 1 98 ? -1.014 -24.156 -10.914 1 91.94 98 LEU A N 1
ATOM 781 C CA . LEU A 1 98 ? 0.098 -25 -10.508 1 91.94 98 LEU A CA 1
ATOM 782 C C . LEU A 1 98 ? -0.411 -26.328 -9.945 1 91.94 98 LEU A C 1
ATOM 784 O O . LEU A 1 98 ? 0.119 -27.391 -10.273 1 91.94 98 LEU A O 1
ATOM 788 N N . GLN A 1 99 ? -1.359 -26.219 -9.117 1 90.75 99 GLN A N 1
ATOM 789 C CA . GLN A 1 99 ? -1.944 -27.438 -8.555 1 90.75 99 GLN A CA 1
ATOM 790 C C . GLN A 1 99 ? -2.537 -28.328 -9.648 1 90.75 99 GLN A C 1
ATOM 792 O O . GLN A 1 99 ? -2.393 -29.547 -9.609 1 90.75 99 GLN A O 1
ATOM 797 N N . HIS A 1 100 ? -3.191 -27.734 -10.555 1 89.25 100 HIS A N 1
ATOM 798 C CA . HIS A 1 100 ? -3.785 -28.469 -11.664 1 89.25 100 HIS A CA 1
ATOM 799 C C . HIS A 1 100 ? -2.715 -29.172 -12.492 1 89.25 100 HIS A C 1
ATOM 801 O O . HIS A 1 100 ? -2.838 -30.359 -12.781 1 89.25 100 HIS A O 1
ATOM 807 N N . VAL A 1 101 ? -1.719 -28.453 -12.812 1 87.12 101 VAL A N 1
ATOM 808 C CA . VAL A 1 101 ? -0.651 -29.016 -13.625 1 87.12 101 VAL A CA 1
ATOM 809 C C . VAL A 1 101 ? 0.07 -30.109 -12.844 1 87.12 101 VAL A C 1
ATOM 811 O O . VAL A 1 101 ? 0.444 -31.141 -13.406 1 87.12 101 VAL A O 1
ATOM 814 N N . HIS A 1 102 ? 0.262 -29.922 -11.617 1 86.56 102 HIS A N 1
ATOM 815 C CA . HIS A 1 102 ? 0.875 -30.938 -10.75 1 86.56 102 HIS A CA 1
ATOM 816 C C . HIS A 1 102 ? 0.049 -32.219 -10.727 1 86.56 102 HIS A C 1
ATOM 818 O O . HIS A 1 102 ? 0.604 -33.312 -10.75 1 86.56 102 HIS A O 1
ATOM 824 N N . SER A 1 103 ? -1.226 -32 -10.609 1 86.12 103 SER A N 1
ATOM 825 C CA . SER A 1 103 ? -2.111 -33.156 -10.594 1 86.12 103 SER A CA 1
ATOM 826 C C . SER A 1 103 ? -2.012 -33.938 -11.898 1 86.12 103 SER A C 1
ATOM 828 O O . SER A 1 103 ? -1.983 -35.188 -11.883 1 86.12 103 SER A O 1
ATOM 830 N N . GLN A 1 104 ? -1.985 -33.281 -12.922 1 81.94 104 GLN A N 1
ATOM 831 C CA . GLN A 1 104 ? -1.823 -33.906 -14.219 1 81.94 104 GLN A CA 1
ATOM 832 C C . GLN A 1 104 ? -0.495 -34.656 -14.305 1 81.94 104 GLN A C 1
ATOM 834 O O . GLN A 1 104 ? -0.443 -35.812 -14.781 1 81.94 104 GLN A O 1
ATOM 839 N N . LEU A 1 105 ? 0.506 -34.031 -13.898 1 82.44 105 LEU A N 1
ATOM 840 C CA . LEU A 1 105 ? 1.832 -34.656 -13.898 1 82.44 105 LEU A CA 1
ATOM 841 C C . LEU A 1 105 ? 1.852 -35.906 -13.047 1 82.44 105 LEU A C 1
ATOM 843 O O . LEU A 1 105 ? 2.455 -36.906 -13.43 1 82.44 105 LEU A O 1
ATOM 847 N N . CYS A 1 106 ? 1.228 -35.875 -11.906 1 81.12 106 CYS A N 1
ATOM 848 C CA . CYS A 1 106 ? 1.156 -37.031 -11.016 1 81.12 106 CYS A CA 1
ATOM 849 C C . CYS A 1 106 ? 0.386 -38.188 -11.656 1 81.12 106 CYS A C 1
ATOM 851 O O . CYS A 1 106 ? 0.763 -39.344 -11.516 1 81.12 106 CYS A O 1
ATOM 853 N N . MET A 1 107 ? -0.709 -37.812 -12.328 1 79.62 107 MET A N 1
ATOM 854 C CA . MET A 1 107 ? -1.494 -38.844 -13.023 1 79.62 107 MET A CA 1
ATOM 855 C C . MET A 1 107 ? -0.664 -39.531 -14.109 1 79.62 107 MET A C 1
ATOM 857 O O . MET A 1 107 ? -0.737 -40.75 -14.281 1 79.62 107 MET A O 1
ATOM 861 N N . PHE A 1 108 ? 0.151 -38.781 -14.766 1 73.38 108 PHE A N 1
ATOM 862 C CA . PHE A 1 108 ? 1.014 -39.312 -15.805 1 73.38 108 PHE A CA 1
ATOM 863 C C . PHE A 1 108 ? 2.098 -40.219 -15.211 1 73.38 108 PHE A C 1
ATOM 865 O O . PHE A 1 108 ? 2.449 -41.25 -15.781 1 73.38 108 PHE A O 1
ATOM 872 N N . ARG A 1 109 ? 2.604 -39.844 -14.109 1 73.25 109 ARG A N 1
ATOM 873 C CA . ARG A 1 109 ? 3.668 -40.594 -13.453 1 73.25 109 ARG A CA 1
ATOM 874 C C . ARG A 1 109 ? 3.133 -41.906 -12.844 1 73.25 109 ARG A C 1
ATOM 876 O O . ARG A 1 109 ? 3.824 -42.906 -12.828 1 73.25 109 ARG A O 1
ATOM 883 N N . ALA A 1 110 ? 1.878 -41.875 -12.234 1 70.69 110 ALA A N 1
ATOM 884 C CA . ALA A 1 110 ? 1.274 -43.031 -11.602 1 70.69 110 ALA A CA 1
ATOM 885 C C . ALA A 1 110 ? 0.801 -44.031 -12.648 1 70.69 110 ALA A C 1
ATOM 887 O O . ALA A 1 110 ? 0.747 -45.25 -12.391 1 70.69 110 ALA A O 1
ATOM 888 N N . GLY A 1 111 ? -0.092 -43.719 -13.734 1 60.22 111 GLY A N 1
ATOM 889 C CA . GLY A 1 111 ? -0.628 -44.656 -14.711 1 60.22 111 GLY A CA 1
ATOM 890 C C . GLY A 1 111 ? 0.442 -45.281 -15.586 1 60.22 111 GLY A C 1
ATOM 891 O O . GLY A 1 111 ? 0.145 -46.125 -16.406 1 60.22 111 GLY A O 1
ATOM 892 N N . GLY A 1 112 ? 1.639 -45.562 -15.281 1 49.06 112 GLY A N 1
ATOM 893 C CA . GLY A 1 112 ? 2.584 -46.281 -16.109 1 49.06 112 GLY A CA 1
ATOM 894 C C . GLY A 1 112 ? 2.609 -45.812 -17.547 1 49.06 112 GLY A C 1
ATOM 895 O O . GLY A 1 112 ? 1.967 -44.812 -17.891 1 49.06 112 GLY A O 1
ATOM 896 N N . GLU A 1 113 ? 2.986 -46.781 -18.859 1 43.5 113 GLU A N 1
ATOM 897 C CA . GLU A 1 113 ? 3.062 -46.812 -20.328 1 43.5 113 GLU A CA 1
ATOM 898 C C . GLU A 1 113 ? 1.822 -46.188 -20.953 1 43.5 113 GLU A C 1
ATOM 900 O O . GLU A 1 113 ? 1.844 -45.781 -22.109 1 43.5 113 GLU A O 1
ATOM 905 N N . ASN A 1 114 ? 0.522 -46.562 -20.672 1 39.06 114 ASN A N 1
ATOM 906 C CA . ASN A 1 114 ? -0.69 -46.281 -21.438 1 39.06 114 ASN A CA 1
ATOM 907 C C . ASN A 1 114 ? -1.308 -44.938 -21.031 1 39.06 114 ASN A C 1
ATOM 909 O O . ASN A 1 114 ? -2.486 -44.688 -21.281 1 39.06 114 ASN A O 1
ATOM 913 N N . ALA A 1 115 ? -0.907 -44.25 -20.281 1 43.06 115 ALA A N 1
ATOM 914 C CA . ALA A 1 115 ? -1.622 -43.094 -19.734 1 43.06 115 ALA A CA 1
ATOM 915 C C . ALA A 1 115 ? -1.828 -42 -20.797 1 43.06 115 ALA A C 1
ATOM 917 O O . ALA A 1 115 ? -0.864 -41.531 -21.391 1 43.06 115 ALA A O 1
ATOM 918 N N . MET A 1 116 ? -2.969 -41.938 -21.531 1 39.09 116 MET A N 1
ATOM 919 C CA . MET A 1 116 ? -3.465 -41.031 -22.547 1 39.09 116 MET A CA 1
ATOM 920 C C . MET A 1 116 ? -3.369 -39.562 -22.047 1 39.09 116 MET A C 1
ATOM 922 O O . MET A 1 116 ? -3.855 -39.25 -20.969 1 39.09 116 MET A O 1
ATOM 926 N N . ALA A 1 117 ? -2.457 -38.875 -22.516 1 42.28 117 ALA A N 1
ATOM 927 C CA . ALA A 1 117 ? -2.129 -37.469 -22.359 1 42.28 117 ALA A CA 1
ATOM 928 C C . ALA A 1 117 ? -3.365 -36.594 -22.547 1 42.28 117 ALA A C 1
ATOM 930 O O . ALA A 1 117 ? -3.986 -36.594 -23.609 1 42.28 117 ALA A O 1
ATOM 931 N N . HIS A 1 118 ? -4.387 -36.469 -21.719 1 39 118 HIS A N 1
ATOM 932 C CA . HIS A 1 118 ? -5.395 -35.438 -21.969 1 39 118 HIS A CA 1
ATOM 933 C C . HIS A 1 118 ? -4.754 -34.062 -22.156 1 39 118 HIS A C 1
ATOM 935 O O . HIS A 1 118 ? -3.822 -33.719 -21.438 1 39 118 HIS A O 1
ATOM 941 N N . PRO A 1 119 ? -5.012 -33.469 -23.312 1 36.03 119 PRO A N 1
ATOM 942 C CA . PRO A 1 119 ? -4.484 -32.156 -23.656 1 36.03 119 PRO A CA 1
ATOM 943 C C . PRO A 1 119 ? -4.785 -31.094 -22.594 1 36.03 119 PRO A C 1
ATOM 945 O O . PRO A 1 119 ? -5.836 -31.156 -21.953 1 36.03 119 PRO A O 1
ATOM 948 N N . LEU A 1 120 ? -3.787 -30.531 -22 1 38.53 120 LEU A N 1
ATOM 949 C CA . LEU A 1 120 ? -3.846 -29.375 -21.125 1 38.53 120 LEU A CA 1
ATOM 950 C C . LEU A 1 120 ? -4.691 -28.266 -21.75 1 38.53 120 LEU A C 1
ATOM 952 O O . LEU A 1 120 ? -4.703 -27.141 -21.25 1 38.53 120 LEU A O 1
ATOM 956 N N . ASP A 1 121 ? -5.367 -28.453 -22.938 1 33.25 121 ASP A N 1
ATOM 957 C CA . ASP A 1 121 ? -5.973 -27.281 -23.562 1 33.25 121 ASP A CA 1
ATOM 958 C C . ASP A 1 121 ? -6.828 -26.5 -22.562 1 33.25 121 ASP A C 1
ATOM 960 O O . ASP A 1 121 ? -6.895 -25.266 -22.625 1 33.25 121 ASP A O 1
ATOM 964 N N . GLY A 1 122 ? -7.992 -27.078 -22.125 1 31.19 122 GLY A N 1
ATOM 965 C CA . GLY A 1 122 ? -9.227 -26.422 -21.719 1 31.19 122 GLY A CA 1
ATOM 966 C C . GLY A 1 122 ? -9.148 -25.797 -20.328 1 31.19 122 GLY A C 1
ATOM 967 O O . GLY A 1 122 ? -10.172 -25.469 -19.734 1 31.19 122 GLY A O 1
ATOM 968 N N . TYR A 1 123 ? -8.156 -26.016 -19.656 1 30.81 123 TYR A N 1
ATOM 969 C CA . TYR A 1 123 ? -8.367 -25.5 -18.297 1 30.81 123 TYR A CA 1
ATOM 970 C C . TYR A 1 123 ? -8.438 -23.969 -18.312 1 30.81 123 TYR A C 1
ATOM 972 O O . TYR A 1 123 ? -7.484 -23.312 -18.734 1 30.81 123 TYR A O 1
ATOM 980 N N . VAL A 1 124 ? -9.711 -23.531 -18.688 1 27.17 124 VAL A N 1
ATOM 981 C CA . VAL A 1 124 ? -10.008 -22.125 -18.453 1 27.17 124 VAL A CA 1
ATOM 982 C C . VAL A 1 124 ? -9.781 -21.797 -16.969 1 27.17 124 VAL A C 1
ATOM 984 O O . VAL A 1 124 ? -10.32 -22.469 -16.094 1 27.17 124 VAL A O 1
ATOM 987 N N . TYR A 1 125 ? -8.719 -21.188 -16.719 1 28.89 125 TYR A N 1
ATOM 988 C CA . TYR A 1 125 ? -8.516 -20.578 -15.398 1 28.89 125 TYR A CA 1
ATOM 989 C C . TYR A 1 125 ? -9.789 -19.891 -14.914 1 28.89 125 TYR A C 1
ATOM 991 O O . TYR A 1 125 ? -10.312 -18.984 -15.586 1 28.89 125 TYR A O 1
ATOM 999 N N . ASN A 1 126 ? -10.68 -20.734 -14.484 1 26.25 126 ASN A N 1
ATOM 1000 C CA . ASN A 1 126 ? -11.742 -19.984 -13.805 1 26.25 126 ASN A CA 1
ATOM 1001 C C . ASN A 1 126 ? -11.172 -18.984 -12.812 1 26.25 126 ASN A C 1
ATOM 1003 O O . ASN A 1 126 ? -10.523 -19.375 -11.836 1 26.25 126 ASN A O 1
ATOM 1007 N N . VAL A 1 127 ? -10.727 -17.906 -13.367 1 27.36 127 VAL A N 1
ATOM 1008 C CA . VAL A 1 127 ? -10.477 -16.75 -12.516 1 27.36 127 VAL A CA 1
ATOM 1009 C C . VAL A 1 127 ? -11.617 -16.578 -11.516 1 27.36 127 VAL A C 1
ATOM 1011 O O . VAL A 1 127 ? -12.758 -16.312 -11.898 1 27.36 127 VAL A O 1
ATOM 1014 N N . VAL A 1 128 ? -11.711 -17.531 -10.609 1 26.84 128 VAL A N 1
ATOM 1015 C CA . VAL A 1 128 ? -12.75 -17.266 -9.617 1 26.84 128 VAL A CA 1
ATOM 1016 C C . VAL A 1 128 ? -12.688 -15.797 -9.188 1 26.84 128 VAL A C 1
ATOM 1018 O O . VAL A 1 128 ? -11.633 -15.312 -8.766 1 26.84 128 VAL A O 1
ATOM 1021 N N . GLN A 1 129 ? -13.406 -14.961 -9.75 1 26.17 129 GLN A N 1
ATOM 1022 C CA . GLN A 1 129 ? -13.844 -13.633 -9.336 1 26.17 129 GLN A CA 1
ATOM 1023 C C . GLN A 1 129 ? -14.219 -13.609 -7.855 1 26.17 129 GLN A C 1
ATOM 1025 O O . GLN A 1 129 ? -14.938 -12.719 -7.402 1 26.17 129 GLN A O 1
ATOM 1030 N N . ASP A 1 130 ? -14.086 -14.711 -7.121 1 27.41 130 ASP A N 1
ATOM 1031 C CA . ASP A 1 130 ? -14.734 -14.422 -5.848 1 27.41 130 ASP A CA 1
ATOM 1032 C C . ASP A 1 130 ? -14.102 -13.211 -5.164 1 27.41 130 ASP A C 1
ATOM 1034 O O . ASP A 1 130 ? -12.961 -13.281 -4.699 1 27.41 130 ASP A O 1
ATOM 1038 N N . VAL A 1 131 ? -14.211 -12.141 -5.676 1 27.91 131 VAL A N 1
ATOM 1039 C CA . VAL A 1 131 ? -13.852 -10.828 -5.16 1 27.91 131 VAL A CA 1
ATOM 1040 C C . VAL A 1 131 ? -14.297 -10.703 -3.703 1 27.91 131 VAL A C 1
ATOM 1042 O O . VAL A 1 131 ? -14.18 -9.633 -3.1 1 27.91 131 VAL A O 1
ATOM 1045 N N . GLU A 1 132 ? -15.312 -11.383 -3.25 1 27.5 132 GLU A N 1
ATOM 1046 C CA . GLU A 1 132 ? -15.625 -10.672 -2.016 1 27.5 132 GLU A CA 1
ATOM 1047 C C . GLU A 1 132 ? -14.438 -10.68 -1.058 1 27.5 132 GLU A C 1
ATOM 1049 O O . GLU A 1 132 ? -14.172 -11.68 -0.396 1 27.5 132 GLU A O 1
ATOM 1054 N N . TYR A 1 133 ? -13.32 -10.367 -1.438 1 27.94 133 TYR A N 1
ATOM 1055 C CA . TYR A 1 133 ? -12.125 -10.305 -0.598 1 27.94 133 TYR A CA 1
ATOM 1056 C C . TYR A 1 133 ? -12.453 -9.703 0.765 1 27.94 133 TYR A C 1
ATOM 1058 O O . TYR A 1 133 ? -12.617 -8.492 0.895 1 27.94 133 TYR A O 1
ATOM 1066 N N . ASP A 1 134 ? -13.414 -10.281 1.484 1 26.83 134 ASP A N 1
ATOM 1067 C CA . ASP A 1 134 ? -13.648 -9.898 2.873 1 26.83 134 ASP A CA 1
ATOM 1068 C C . ASP A 1 134 ? -12.328 -9.734 3.625 1 26.83 134 ASP A C 1
ATOM 1070 O O . ASP A 1 134 ? -11.297 -10.258 3.197 1 26.83 134 ASP A O 1
ATOM 1074 N N . SER A 1 135 ? -12.281 -9.039 4.855 1 31.22 135 SER A N 1
ATOM 1075 C CA . SER A 1 135 ? -11.367 -8.773 5.961 1 31.22 135 SER A CA 1
ATOM 1076 C C . SER A 1 135 ? -10.508 -9.992 6.262 1 31.22 135 SER A C 1
ATOM 1078 O O . SER A 1 135 ? -9.367 -9.859 6.719 1 31.22 135 SER A O 1
ATOM 1080 N N . GLN A 1 136 ? -10.945 -11.281 6.113 1 28.55 136 GLN A N 1
ATOM 1081 C CA . GLN A 1 136 ? -10.375 -12.539 6.586 1 28.55 136 GLN A CA 1
ATOM 1082 C C . GLN A 1 136 ? -9.25 -13.008 5.668 1 28.55 136 GLN A C 1
ATOM 1084 O O . GLN A 1 136 ? -8.367 -13.758 6.094 1 28.55 136 GLN A O 1
ATOM 1089 N N . LEU A 1 137 ? -9.352 -12.789 4.465 1 31.28 137 LEU A N 1
ATOM 1090 C CA . LEU A 1 137 ? -8.312 -13.312 3.59 1 31.28 137 LEU A CA 1
ATOM 1091 C C . LEU A 1 137 ? -6.957 -12.695 3.916 1 31.28 137 LEU A C 1
ATOM 1093 O O . LEU A 1 137 ? -5.93 -13.375 3.869 1 31.28 137 LEU A O 1
ATOM 1097 N N . HIS A 1 138 ? -6.98 -11.43 4.207 1 32.22 138 HIS A N 1
ATOM 1098 C CA . HIS A 1 138 ? -5.723 -10.805 4.598 1 32.22 138 HIS A CA 1
ATOM 1099 C C . HIS A 1 138 ? -5.098 -11.531 5.785 1 32.22 138 HIS A C 1
ATOM 1101 O O . HIS A 1 138 ? -3.871 -11.641 5.875 1 32.22 138 HIS A O 1
ATOM 1107 N N . HIS A 1 139 ? -5.871 -11.82 6.781 1 32.84 139 HIS A N 1
ATOM 1108 C CA . HIS A 1 139 ? -5.328 -12.516 7.941 1 32.84 139 HIS A CA 1
ATOM 1109 C C . HIS A 1 139 ? -4.746 -13.875 7.547 1 32.84 139 HIS A C 1
ATOM 1111 O O . HIS A 1 139 ? -3.693 -14.266 8.055 1 32.84 139 HIS A O 1
ATOM 1117 N N . GLN A 1 140 ? -5.453 -14.539 6.762 1 30.8 140 GLN A N 1
ATOM 1118 C CA . GLN A 1 140 ? -5.016 -15.891 6.43 1 30.8 140 GLN A CA 1
ATOM 1119 C C . GLN A 1 140 ? -3.756 -15.867 5.57 1 30.8 140 GLN A C 1
ATOM 1121 O O . GLN A 1 140 ? -2.863 -16.703 5.746 1 30.8 140 GLN A O 1
ATOM 1126 N N . LEU A 1 141 ? -3.658 -14.977 4.727 1 32.38 141 LEU A N 1
ATOM 1127 C CA . LEU A 1 141 ? -2.436 -14.961 3.93 1 32.38 141 LEU A CA 1
ATOM 1128 C C . LEU A 1 141 ? -1.23 -14.594 4.789 1 32.38 141 LEU A C 1
ATOM 1130 O O . LEU A 1 141 ? -0.128 -15.102 4.566 1 32.38 141 LEU A O 1
ATOM 1134 N N . GLN A 1 142 ? -1.466 -13.742 5.742 1 33.53 142 GLN A N 1
ATOM 1135 C CA . GLN A 1 142 ? -0.365 -13.453 6.656 1 33.53 142 GLN A CA 1
ATOM 1136 C C . GLN A 1 142 ? 0.033 -14.695 7.449 1 33.53 142 GLN A C 1
ATOM 1138 O O . GLN A 1 142 ? 1.207 -14.883 7.777 1 33.53 142 GLN A O 1
ATOM 1143 N N . GLN A 1 143 ? -0.905 -15.383 8.039 1 31.44 143 GLN A N 1
ATOM 1144 C CA . GLN A 1 143 ? -0.536 -16.531 8.852 1 31.44 143 GLN A CA 1
ATOM 1145 C C . GLN A 1 143 ? 0.232 -17.562 8.023 1 31.44 143 GLN A C 1
ATOM 1147 O O . GLN A 1 143 ? 1.165 -18.203 8.523 1 31.44 143 GLN A O 1
ATOM 1152 N N . ASN A 1 144 ? -0.273 -17.828 6.957 1 30.61 144 ASN A N 1
ATOM 1153 C CA . ASN A 1 144 ? 0.41 -18.891 6.23 1 30.61 144 ASN A CA 1
ATOM 1154 C C . ASN A 1 144 ? 1.805 -18.453 5.785 1 30.61 144 ASN A C 1
ATOM 1156 O O . ASN A 1 144 ? 2.682 -19.297 5.582 1 30.61 144 ASN A O 1
ATOM 1160 N N . ILE A 1 145 ? 1.893 -17.172 5.559 1 32.88 145 ILE A N 1
ATOM 1161 C CA . ILE A 1 145 ? 3.279 -16.828 5.25 1 32.88 145 ILE A CA 1
ATOM 1162 C C . ILE A 1 145 ? 4.121 -16.906 6.523 1 32.88 145 ILE A C 1
ATOM 1164 O O . ILE A 1 145 ? 5.332 -17.125 6.465 1 32.88 145 ILE A O 1
ATOM 1168 N N . VAL A 1 146 ? 3.562 -16.578 7.77 1 31.94 146 VAL A N 1
ATOM 1169 C CA . VAL A 1 146 ? 4.336 -16.688 9.008 1 31.94 146 VAL A CA 1
ATOM 1170 C C . VAL A 1 146 ? 4.59 -18.156 9.328 1 31.94 146 VAL A C 1
ATOM 1172 O O . VAL A 1 146 ? 5.637 -18.516 9.875 1 31.94 146 VAL A O 1
ATOM 1175 N N . GLN A 1 147 ? 3.686 -19.031 9.25 1 31.08 147 GLN A N 1
ATOM 1176 C CA . GLN A 1 147 ? 3.98 -20.391 9.664 1 31.08 147 GLN A CA 1
ATOM 1177 C C . GLN A 1 147 ? 5.117 -21 8.836 1 31.08 147 GLN A C 1
ATOM 1179 O O . GLN A 1 147 ? 5.914 -21.781 9.344 1 31.08 147 GLN A O 1
ATOM 1184 N N . GLU A 1 148 ? 5.156 -20.719 7.648 1 28.62 148 GLU A N 1
ATOM 1185 C CA . GLU A 1 148 ? 6.25 -21.438 7 1 28.62 148 GLU A CA 1
ATOM 1186 C C . GLU A 1 148 ? 7.602 -20.875 7.418 1 28.62 148 GLU A C 1
ATOM 1188 O O . GLU A 1 148 ? 8.648 -21.469 7.141 1 28.62 148 GLU A O 1
ATOM 1193 N N . ARG A 1 149 ? 7.578 -19.688 8.047 1 32.78 149 ARG A N 1
ATOM 1194 C CA . ARG A 1 149 ? 8.891 -19.375 8.602 1 32.78 149 ARG A CA 1
ATOM 1195 C C . ARG A 1 149 ? 9.164 -20.188 9.867 1 32.78 149 ARG A C 1
ATOM 1197 O O . ARG A 1 149 ? 10.289 -20.203 10.367 1 32.78 149 ARG A O 1
ATOM 1204 N N . SER A 1 150 ? 8.18 -20.469 10.703 1 26.98 150 SER A N 1
ATOM 1205 C CA . SER A 1 150 ? 8.594 -21.219 11.875 1 26.98 150 SER A CA 1
ATOM 1206 C C . SER A 1 150 ? 9.047 -22.625 11.5 1 26.98 150 SER A C 1
ATOM 1208 O O . SER A 1 150 ? 9.531 -23.391 12.352 1 26.98 150 SER A O 1
ATOM 1210 N N . LEU A 1 151 ? 8.617 -23.172 10.414 1 24.91 151 LEU A N 1
ATOM 1211 C CA . LEU A 1 151 ? 9.109 -24.531 10.234 1 24.91 151 LEU A CA 1
ATOM 1212 C C . LEU A 1 151 ? 10.516 -24.531 9.656 1 24.91 151 LEU A C 1
ATOM 1214 O O . LEU A 1 151 ? 11.133 -25.578 9.492 1 24.91 151 LEU A O 1
ATOM 1218 N N . ILE A 1 152 ? 11.094 -23.391 9.164 1 22.02 152 ILE A N 1
ATOM 1219 C CA . ILE A 1 152 ? 12.531 -23.609 9.156 1 22.02 152 ILE A CA 1
ATOM 1220 C C . ILE A 1 152 ? 13.148 -23.016 10.43 1 22.02 152 ILE A C 1
ATOM 1222 O O . ILE A 1 152 ? 12.82 -21.891 10.812 1 22.02 152 ILE A O 1
ATOM 1226 N N . MET B 1 1 ? -32.281 5.195 17.984 1 42.59 1 MET B N 1
ATOM 1227 C CA . MET B 1 1 ? -31.078 4.492 18.391 1 42.59 1 MET B CA 1
ATOM 1228 C C . MET B 1 1 ? -29.953 5.473 18.672 1 42.59 1 MET B C 1
ATOM 1230 O O . MET B 1 1 ? -29.75 6.434 17.938 1 42.59 1 MET B O 1
ATOM 1234 N N . LYS B 1 2 ? -29.562 5.664 19.844 1 56 2 LYS B N 1
ATOM 1235 C CA . LYS B 1 2 ? -28.625 6.656 20.359 1 56 2 LYS B CA 1
ATOM 1236 C C . LYS B 1 2 ? -27.359 6.723 19.5 1 56 2 LYS B C 1
ATOM 1238 O O . LYS B 1 2 ? -26.75 5.695 19.219 1 56 2 LYS B O 1
ATOM 1243 N N . HIS B 1 3 ? -27.234 7.82 18.703 1 68 3 HIS B N 1
ATOM 1244 C CA . HIS B 1 3 ? -26.062 8.039 17.844 1 68 3 HIS B CA 1
ATOM 1245 C C . HIS B 1 3 ? -24.766 7.934 18.641 1 68 3 HIS B C 1
ATOM 1247 O O . HIS B 1 3 ? -24.594 8.625 19.641 1 68 3 HIS B O 1
ATOM 1253 N N . GLN B 1 4 ? -24.078 6.848 18.641 1 86.06 4 GLN B N 1
ATOM 1254 C CA . GLN B 1 4 ? -22.797 6.691 19.328 1 86.06 4 GLN B CA 1
ATOM 1255 C C . GLN B 1 4 ? -21.719 7.531 18.672 1 86.06 4 GLN B C 1
ATOM 1257 O O . GLN B 1 4 ? -21.594 7.547 17.438 1 86.06 4 GLN B O 1
ATOM 1262 N N . THR B 1 5 ? -21.094 8.461 19.484 1 94.75 5 THR B N 1
ATOM 1263 C CA . THR B 1 5 ? -20 9.32 19.031 1 94.75 5 THR B CA 1
ATOM 1264 C C . THR B 1 5 ? -18.922 8.5 18.328 1 94.75 5 THR B C 1
ATOM 1266 O O . THR B 1 5 ? -18.5 7.453 18.828 1 94.75 5 THR B O 1
ATOM 1269 N N . CYS B 1 6 ? -18.578 8.906 17.141 1 97.12 6 CYS B N 1
ATOM 1270 C CA . CYS B 1 6 ? -17.594 8.141 16.375 1 97.12 6 CYS B CA 1
ATOM 1271 C C . CYS B 1 6 ? -16.188 8.336 16.953 1 97.12 6 CYS B C 1
ATOM 1273 O O . CYS B 1 6 ? -15.992 9.18 17.828 1 97.12 6 CYS B O 1
ATOM 1275 N N . ALA B 1 7 ? -15.289 7.625 16.531 1 97.5 7 ALA B N 1
ATOM 1276 C CA . ALA B 1 7 ? -13.922 7.641 17.047 1 97.5 7 ALA B CA 1
ATOM 1277 C C . ALA B 1 7 ? -13.25 8.984 16.781 1 97.5 7 ALA B C 1
ATOM 1279 O O . ALA B 1 7 ? -12.523 9.5 17.625 1 97.5 7 ALA B O 1
ATOM 1280 N N . ALA B 1 8 ? -13.492 9.539 15.617 1 97.44 8 ALA B N 1
ATOM 1281 C CA . ALA B 1 8 ? -12.891 10.812 15.25 1 97.44 8 ALA B CA 1
ATOM 1282 C C . ALA B 1 8 ? -13.375 11.938 16.156 1 97.44 8 ALA B C 1
ATOM 1284 O O . ALA B 1 8 ? -12.578 12.734 16.656 1 97.44 8 ALA B O 1
ATOM 1285 N N . CYS B 1 9 ? -14.617 11.969 16.344 1 97.62 9 CYS B N 1
ATOM 1286 C CA . CYS B 1 9 ? -15.203 13.016 17.172 1 97.62 9 CYS B CA 1
ATOM 1287 C C . CYS B 1 9 ? -14.812 12.836 18.625 1 97.62 9 CYS B C 1
ATOM 1289 O O . CYS B 1 9 ? -14.578 13.812 19.344 1 97.62 9 CYS B O 1
ATOM 1291 N N . ARG B 1 10 ? -14.797 11.602 19.078 1 96 10 ARG B N 1
ATOM 1292 C CA . ARG B 1 10 ? -14.328 11.312 20.438 1 96 10 ARG B CA 1
ATOM 1293 C C . ARG B 1 10 ? -12.906 11.82 20.625 1 96 10 ARG B C 1
ATOM 1295 O O . ARG B 1 10 ? -12.594 12.438 21.656 1 96 10 ARG B O 1
ATOM 1302 N N . PHE B 1 11 ? -12.078 11.523 19.703 1 96.75 11 PHE B N 1
ATOM 1303 C CA . PHE B 1 11 ? -10.68 11.93 19.75 1 96.75 11 PHE B CA 1
ATOM 1304 C C . PHE B 1 11 ? -10.555 13.445 19.781 1 96.75 11 PHE B C 1
ATOM 1306 O O . PHE B 1 11 ? -9.719 14 20.5 1 96.75 11 PHE B O 1
ATOM 1313 N N . GLN B 1 12 ? -11.359 14.055 18.984 1 96.44 12 GLN B N 1
ATOM 1314 C CA . GLN B 1 12 ? -11.273 15.508 18.844 1 96.44 12 GLN B CA 1
ATOM 1315 C C . GLN B 1 12 ? -12.094 16.219 19.922 1 96.44 12 GLN B C 1
ATOM 1317 O O . GLN B 1 12 ? -12.172 17.438 19.953 1 96.44 12 GLN B O 1
ATOM 1322 N N . ARG B 1 13 ? -12.773 15.469 20.75 1 95.31 13 ARG B N 1
ATOM 1323 C CA . ARG B 1 13 ? -13.609 15.977 21.844 1 95.31 13 ARG B CA 1
ATOM 1324 C C . ARG B 1 13 ? -14.688 16.922 21.312 1 95.31 13 ARG B C 1
ATOM 1326 O O . ARG B 1 13 ? -14.867 18.016 21.828 1 95.31 13 ARG B O 1
ATOM 1333 N N . LYS B 1 14 ? -15.32 16.5 20.234 1 94.62 14 LYS B N 1
ATOM 1334 C CA . LYS B 1 14 ? -16.438 17.25 19.656 1 94.62 14 LYS B CA 1
ATOM 1335 C C . LYS B 1 14 ? -17.703 16.406 19.609 1 94.62 14 LYS B C 1
ATOM 1337 O O . LYS B 1 14 ? -17.641 15.188 19.75 1 94.62 14 LYS B O 1
ATOM 1342 N N . LYS B 1 15 ? -18.828 17.141 19.469 1 94.31 15 LYS B N 1
ATOM 1343 C CA . LYS B 1 15 ? -20.109 16.453 19.359 1 94.31 15 LYS B CA 1
ATOM 1344 C C . LYS B 1 15 ? -20.266 15.828 17.969 1 94.31 15 LYS B C 1
ATOM 1346 O O . LYS B 1 15 ? -20.078 16.5 16.953 1 94.31 15 LYS B O 1
ATOM 1351 N N . CYS B 1 16 ? -20.547 14.578 17.984 1 96.19 16 CYS B N 1
ATOM 1352 C CA . CYS B 1 16 ? -20.766 13.852 16.75 1 96.19 16 CYS B CA 1
ATOM 1353 C C . CYS B 1 16 ? -22.188 14.016 16.25 1 96.19 16 CYS B C 1
ATOM 1355 O O . CYS B 1 16 ? -23.141 13.586 16.922 1 96.19 16 CYS B O 1
ATOM 1357 N N . THR B 1 17 ? -22.406 14.617 15.078 1 94.56 17 THR B N 1
ATOM 1358 C CA . THR B 1 17 ? -23.734 14.898 14.547 1 94.56 17 THR B CA 1
ATOM 1359 C C . THR B 1 17 ? -24.156 13.82 13.539 1 94.56 17 THR B C 1
ATOM 1361 O O . THR B 1 17 ? -23.359 12.953 13.188 1 94.56 17 THR B O 1
ATOM 1364 N N . GLU B 1 18 ? -25.391 13.836 13.102 1 91.88 18 GLU B N 1
ATOM 1365 C CA . GLU B 1 18 ? -25.938 12.867 12.156 1 91.88 18 GLU B CA 1
ATOM 1366 C C . GLU B 1 18 ? -25.266 13.008 10.789 1 91.88 18 GLU B C 1
ATOM 1368 O O . GLU B 1 18 ? -25.234 12.055 10.008 1 91.88 18 GLU B O 1
ATOM 1373 N N . ASP B 1 19 ? -24.578 14.094 10.531 1 92.44 19 ASP B N 1
ATOM 1374 C CA . ASP B 1 19 ? -23.969 14.367 9.227 1 92.44 19 ASP B CA 1
ATOM 1375 C C . ASP B 1 19 ? -22.469 14.172 9.273 1 92.44 19 ASP B C 1
ATOM 1377 O O . ASP B 1 19 ? -21.75 14.539 8.328 1 92.44 19 ASP B O 1
ATOM 1381 N N . CYS B 1 20 ? -22.062 13.562 10.32 1 95.56 20 CYS B N 1
ATOM 1382 C CA . CYS B 1 20 ? -20.625 13.398 10.461 1 95.56 20 CYS B CA 1
ATOM 1383 C C . CYS B 1 20 ? -20.062 12.5 9.359 1 95.56 20 CYS B C 1
ATOM 1385 O O . CYS B 1 20 ? -20.469 11.344 9.234 1 95.56 20 CYS B O 1
ATOM 1387 N N . LEU B 1 21 ? -19.094 13.008 8.703 1 94.5 21 LEU B N 1
ATOM 1388 C CA . LEU B 1 21 ? -18.516 12.344 7.539 1 94.5 21 LEU B CA 1
ATOM 1389 C C . LEU B 1 21 ? -17.703 11.125 7.961 1 94.5 21 LEU B C 1
ATOM 1391 O O . LEU B 1 21 ? -17.547 10.18 7.184 1 94.5 21 LEU B O 1
ATOM 1395 N N . MET B 1 22 ? -17.281 11.125 9.172 1 96 22 MET B N 1
ATOM 1396 C CA . MET B 1 22 ? -16.359 10.094 9.641 1 96 22 MET B CA 1
ATOM 1397 C C . MET B 1 22 ? -17.109 8.953 10.32 1 96 22 MET B C 1
ATOM 1399 O O . MET B 1 22 ? -16.578 7.848 10.445 1 96 22 MET B O 1
ATOM 1403 N N . ALA B 1 23 ? -18.266 9.203 10.711 1 96.19 23 ALA B N 1
ATOM 1404 C CA . ALA B 1 23 ? -19.016 8.297 11.586 1 96.19 23 ALA B CA 1
ATOM 1405 C C . ALA B 1 23 ? -19.219 6.941 10.922 1 96.19 23 ALA B C 1
ATOM 1407 O O . ALA B 1 23 ? -19.062 5.898 11.562 1 96.19 23 ALA B O 1
ATOM 1408 N N . PRO B 1 24 ? -19.531 6.871 9.664 1 95.06 24 PRO B N 1
ATOM 1409 C CA . PRO B 1 24 ? -19.75 5.566 9.039 1 95.06 24 PRO B CA 1
ATOM 1410 C C . PRO B 1 24 ? -18.484 4.73 8.938 1 95.06 24 PRO B C 1
ATOM 1412 O O . PRO B 1 24 ? -18.547 3.502 8.852 1 95.06 24 PRO B O 1
ATOM 1415 N N . TYR B 1 25 ? -17.359 5.367 9.039 1 96.94 25 TYR B N 1
ATOM 1416 C CA . TYR B 1 25 ? -16.125 4.668 8.688 1 96.94 25 TYR B CA 1
ATOM 1417 C C . TYR B 1 25 ? -15.258 4.445 9.922 1 96.94 25 TYR B C 1
ATOM 1419 O O . TYR B 1 25 ? -14.375 3.584 9.914 1 96.94 25 TYR B O 1
ATOM 1427 N N . PHE B 1 26 ? -15.539 5.199 10.953 1 97.25 26 PHE B N 1
ATOM 1428 C CA . PHE B 1 26 ? -14.75 5.102 12.18 1 97.25 26 PHE B CA 1
ATOM 1429 C C . PHE B 1 26 ? -15.656 5.047 13.406 1 97.25 26 PHE B C 1
ATOM 1431 O O . PHE B 1 26 ? -15.703 5.996 14.188 1 97.25 26 PHE B O 1
ATOM 1438 N N . PRO B 1 27 ? -16.25 3.984 13.539 1 94.62 27 PRO B N 1
ATOM 1439 C CA . PRO B 1 27 ? -17.109 3.859 14.719 1 94.62 27 PRO B CA 1
ATOM 1440 C C . PRO B 1 27 ? -16.328 3.889 16.031 1 94.62 27 PRO B C 1
ATOM 1442 O O . PRO B 1 27 ? -15.125 3.613 16.031 1 94.62 27 PRO B O 1
ATOM 1445 N N . ALA B 1 28 ? -16.969 4.094 17.109 1 92.38 28 ALA B N 1
ATOM 1446 C CA . ALA B 1 28 ? -16.344 4.215 18.422 1 92.38 28 ALA B CA 1
ATOM 1447 C C . ALA B 1 28 ? -15.703 2.896 18.844 1 92.38 28 ALA B C 1
ATOM 1449 O O . ALA B 1 28 ? -14.711 2.893 19.578 1 92.38 28 ALA B O 1
ATOM 1450 N N . THR B 1 29 ? -16.203 1.847 18.359 1 92.81 29 THR B N 1
ATOM 1451 C CA . THR B 1 29 ? -15.742 0.516 18.719 1 92.81 29 THR B CA 1
ATOM 1452 C C . THR B 1 29 ? -14.398 0.211 18.062 1 92.81 29 THR B C 1
ATOM 1454 O O . THR B 1 29 ? -13.695 -0.71 18.469 1 92.81 29 THR B O 1
ATOM 1457 N N . ARG B 1 30 ? -14.055 0.937 17.047 1 93.12 30 ARG B N 1
ATOM 1458 C CA . ARG B 1 30 ? -12.805 0.723 16.328 1 93.12 30 ARG B CA 1
ATOM 1459 C C . ARG B 1 30 ? -11.875 1.928 16.469 1 93.12 30 ARG B C 1
ATOM 1461 O O . ARG B 1 30 ? -11.375 2.455 15.477 1 93.12 30 ARG B O 1
ATOM 1468 N N . PHE B 1 31 ? -11.648 2.244 17.719 1 96.19 31 PHE B N 1
ATOM 1469 C CA . PHE B 1 31 ? -10.914 3.461 18.031 1 96.19 31 PHE B CA 1
ATOM 1470 C C . PHE B 1 31 ? -9.469 3.355 17.562 1 96.19 31 PHE B C 1
ATOM 1472 O O . PHE B 1 31 ? -8.898 4.324 17.062 1 96.19 31 PHE B O 1
ATOM 1479 N N . GLN B 1 32 ? -8.906 2.232 17.672 1 96.5 32 GLN B N 1
ATOM 1480 C CA . GLN B 1 32 ? -7.512 2.037 17.297 1 96.5 32 GLN B CA 1
ATOM 1481 C C . GLN B 1 32 ? -7.32 2.219 15.797 1 96.5 32 GLN B C 1
ATOM 1483 O O . GLN B 1 32 ? -6.289 2.729 15.352 1 96.5 32 GLN B O 1
ATOM 1488 N N . GLN B 1 33 ? -8.266 1.793 15.039 1 96.5 33 GLN B N 1
ATOM 1489 C CA . GLN B 1 33 ? -8.188 1.975 13.594 1 96.5 33 GLN B CA 1
ATOM 1490 C C . GLN B 1 33 ? -8.125 3.455 13.227 1 96.5 33 GLN B C 1
ATOM 1492 O O . GLN B 1 33 ? -7.367 3.846 12.336 1 96.5 33 GLN B O 1
ATOM 1497 N N . PHE B 1 34 ? -8.969 4.184 13.891 1 97.75 34 PHE B N 1
ATOM 1498 C CA . PHE B 1 34 ? -8.945 5.621 13.641 1 97.75 34 PHE B CA 1
ATOM 1499 C C . PHE B 1 34 ? -7.609 6.223 14.062 1 97.75 34 PHE B C 1
ATOM 1501 O O . PHE B 1 34 ? -7.035 7.043 13.344 1 97.75 34 PHE B O 1
ATOM 1508 N N . LEU B 1 35 ? -7.105 5.805 15.188 1 98 35 LEU B N 1
ATOM 1509 C CA . LEU B 1 35 ? -5.844 6.336 15.695 1 98 35 LEU B CA 1
ATOM 1510 C C . LEU B 1 35 ? -4.707 6.059 14.719 1 98 35 LEU B C 1
ATOM 1512 O O . LEU B 1 35 ? -3.852 6.918 14.492 1 98 35 LEU B O 1
ATOM 1516 N N . ASN B 1 36 ? -4.727 4.914 14.203 1 97.75 36 ASN B N 1
ATOM 1517 C CA . ASN B 1 36 ? -3.699 4.57 13.227 1 97.75 36 ASN B CA 1
ATOM 1518 C C . ASN B 1 36 ? -3.793 5.449 11.984 1 97.75 36 ASN B C 1
ATOM 1520 O O . ASN B 1 36 ? -2.777 5.938 11.484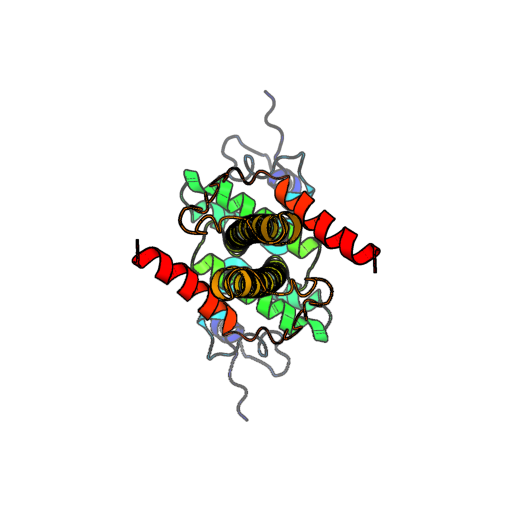 1 97.75 36 ASN B O 1
ATOM 1524 N N . ALA B 1 37 ? -4.992 5.57 11.516 1 98.31 37 ALA B N 1
ATOM 1525 C CA . ALA B 1 37 ? -5.199 6.391 10.32 1 98.31 37 ALA B CA 1
ATOM 1526 C C . ALA B 1 37 ? -4.844 7.852 10.602 1 98.31 37 ALA B C 1
ATOM 1528 O O . ALA B 1 37 ? -4.219 8.516 9.766 1 98.31 37 ALA B O 1
ATOM 1529 N N . HIS B 1 38 ? -5.262 8.289 11.742 1 97.94 38 HIS B N 1
ATOM 1530 C CA . HIS B 1 38 ? -4.969 9.664 12.133 1 97.94 38 HIS B CA 1
ATOM 1531 C C . HIS B 1 38 ? -3.465 9.898 12.242 1 97.94 38 HIS B C 1
ATOM 1533 O O . HIS B 1 38 ? -2.967 10.953 11.844 1 97.94 38 HIS B O 1
ATOM 1539 N N . LYS B 1 39 ? -2.807 8.977 12.859 1 97.19 39 LYS B N 1
ATOM 1540 C CA . LYS B 1 39 ? -1.359 9.086 13.016 1 97.19 39 LYS B CA 1
ATOM 1541 C C . LYS B 1 39 ? -0.665 9.219 11.664 1 97.19 39 LYS B C 1
ATOM 1543 O O . LYS B 1 39 ? 0.308 9.961 11.531 1 97.19 39 LYS B O 1
ATOM 1548 N N . LEU B 1 40 ? -1.184 8.547 10.727 1 97.69 40 LEU B N 1
ATOM 1549 C CA . LEU B 1 40 ? -0.528 8.469 9.422 1 97.69 40 LEU B CA 1
ATOM 1550 C C . LEU B 1 40 ? -0.939 9.648 8.539 1 97.69 40 LEU B C 1
ATOM 1552 O O . LEU B 1 40 ? -0.094 10.266 7.891 1 97.69 40 LEU B O 1
ATOM 1556 N N . PHE B 1 41 ? -2.188 9.984 8.562 1 97.81 41 PHE B N 1
ATOM 1557 C CA . PHE B 1 41 ? -2.693 10.914 7.562 1 97.81 41 PHE B CA 1
ATOM 1558 C C . PHE B 1 41 ? -3.131 12.227 8.211 1 97.81 41 PHE B C 1
ATOM 1560 O O . PHE B 1 41 ? -2.979 13.297 7.625 1 97.81 41 PHE B O 1
ATOM 1567 N N . GLY B 1 42 ? -3.717 12.148 9.375 1 97.06 42 GLY B N 1
ATOM 1568 C CA . GLY B 1 42 ? -4.398 13.281 9.992 1 97.06 42 GLY B CA 1
ATOM 1569 C C . GLY B 1 42 ? -5.855 13.391 9.578 1 97.06 42 GLY B C 1
ATOM 1570 O O . GLY B 1 42 ? -6.25 12.867 8.531 1 97.06 42 GLY B O 1
ATOM 1571 N N . VAL B 1 43 ? -6.613 14.031 10.398 1 96.44 43 VAL B N 1
ATOM 1572 C CA . VAL B 1 43 ? -8.047 14.156 10.164 1 96.44 43 VAL B CA 1
ATOM 1573 C C . VAL B 1 43 ? -8.297 14.938 8.883 1 96.44 43 VAL B C 1
ATOM 1575 O O . VAL B 1 43 ? -9.195 14.602 8.102 1 96.44 43 VAL B O 1
ATOM 1578 N N . GLY B 1 44 ? -7.531 15.938 8.594 1 95.75 44 GLY B N 1
ATOM 1579 C CA . GLY B 1 44 ? -7.691 16.75 7.395 1 95.75 44 GLY B CA 1
ATOM 1580 C C . GLY B 1 44 ? -7.539 15.961 6.109 1 95.75 44 GLY B C 1
ATOM 1581 O O . GLY B 1 44 ? -8.375 16.062 5.211 1 95.75 44 GLY B O 1
ATOM 1582 N N . LYS B 1 45 ? -6.547 15.164 6.105 1 96.94 45 LYS B N 1
ATOM 1583 C CA . LYS B 1 45 ? -6.277 14.398 4.895 1 96.94 45 LYS B CA 1
ATOM 1584 C C . LYS B 1 45 ? -7.289 13.266 4.723 1 96.94 45 LYS B C 1
ATOM 1586 O O . LYS B 1 45 ? -7.645 12.914 3.596 1 96.94 45 LYS B O 1
ATOM 1591 N N . ILE B 1 46 ? -7.715 12.719 5.82 1 97.62 46 ILE B N 1
ATOM 1592 C CA . ILE B 1 46 ? -8.758 11.695 5.742 1 97.62 46 ILE B CA 1
ATOM 1593 C C . ILE B 1 46 ? -10.039 12.312 5.18 1 97.62 46 ILE B C 1
ATOM 1595 O O . ILE B 1 46 ? -10.656 11.742 4.273 1 97.62 46 ILE B O 1
ATOM 1599 N N . THR B 1 47 ? -10.375 13.438 5.66 1 97 47 THR B N 1
ATOM 1600 C CA . THR B 1 47 ? -11.562 14.133 5.188 1 97 47 THR B CA 1
ATOM 1601 C C . THR B 1 47 ? -11.422 14.508 3.715 1 97 47 THR B C 1
ATOM 1603 O O . THR B 1 47 ? -12.367 14.383 2.939 1 97 47 THR B O 1
ATOM 1606 N N . LYS B 1 48 ? -10.266 14.961 3.391 1 96.88 48 LYS B N 1
AT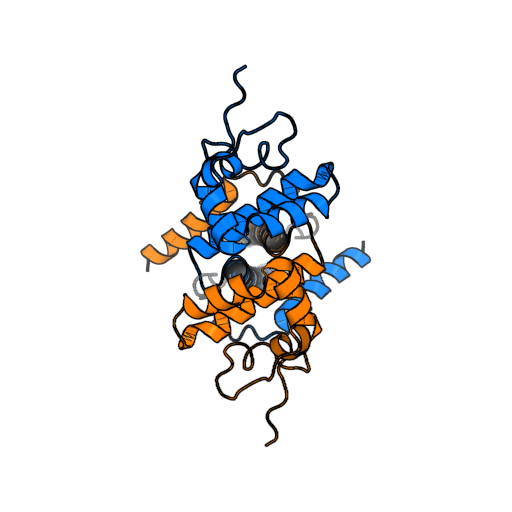OM 1607 C CA . LYS B 1 48 ? -10.008 15.305 1.996 1 96.88 48 LYS B CA 1
ATOM 1608 C C . LYS B 1 48 ? -10.18 14.094 1.087 1 96.88 48 LYS B C 1
ATOM 1610 O O . LYS B 1 48 ? -10.711 14.203 -0.018 1 96.88 48 LYS B O 1
ATOM 1615 N N . THR B 1 49 ? -9.695 12.969 1.548 1 96.38 49 THR B N 1
ATOM 1616 C CA . THR B 1 49 ? -9.852 11.734 0.781 1 96.38 49 THR B CA 1
ATOM 1617 C C . THR B 1 49 ? -11.328 11.398 0.594 1 96.38 49 THR B C 1
ATOM 1619 O O . THR B 1 49 ? -11.75 11.039 -0.504 1 96.38 49 THR B O 1
ATOM 1622 N N . LEU B 1 50 ? -12.07 11.562 1.568 1 96.75 50 LEU B N 1
ATOM 1623 C CA . LEU B 1 50 ? -13.5 11.281 1.515 1 96.75 50 LEU B CA 1
ATOM 1624 C C . LEU B 1 50 ? -14.203 12.219 0.541 1 96.75 50 LEU B C 1
ATOM 1626 O O . LEU B 1 50 ? -15.109 11.805 -0.189 1 96.75 50 LEU B O 1
ATOM 1630 N N . ASN B 1 51 ? -13.727 13.398 0.497 1 96 51 ASN B N 1
ATOM 1631 C CA . ASN B 1 51 ? -14.367 14.398 -0.342 1 96 51 ASN B CA 1
ATOM 1632 C C . ASN B 1 51 ? -13.891 14.312 -1.789 1 96 51 ASN B C 1
ATOM 1634 O O . ASN B 1 51 ? -14.531 14.852 -2.691 1 96 51 ASN B O 1
ATOM 1638 N N . SER B 1 52 ? -12.805 13.648 -1.945 1 95.06 52 SER B N 1
ATOM 1639 C CA . SER B 1 52 ? -12.211 13.594 -3.279 1 95.06 52 SER B CA 1
ATOM 1640 C C . SER B 1 52 ? -12.797 12.445 -4.098 1 95.06 52 SER B C 1
ATOM 1642 O O . SER B 1 52 ? -12.578 12.367 -5.305 1 95.06 52 SER B O 1
ATOM 1644 N N . VAL B 1 53 ? -13.57 11.625 -3.482 1 96.56 53 VAL B N 1
ATOM 1645 C CA . VAL B 1 53 ? -14.117 10.469 -4.188 1 96.56 53 VAL B CA 1
ATOM 1646 C C . VAL B 1 53 ? -15.641 10.523 -4.16 1 96.56 53 VAL B C 1
ATOM 1648 O O . VAL B 1 53 ? -16.234 11.273 -3.371 1 96.56 53 VAL B O 1
ATOM 1651 N N . SER B 1 54 ? -16.234 9.789 -5.102 1 96.19 54 SER B N 1
ATOM 1652 C CA . SER B 1 54 ? -17.688 9.727 -5.129 1 96.19 54 SER B CA 1
ATOM 1653 C C . SER B 1 54 ? -18.234 9.023 -3.891 1 96.19 54 SER B C 1
ATOM 1655 O O . SER B 1 54 ? -17.547 8.219 -3.271 1 96.19 54 SER B O 1
ATOM 1657 N N . PRO B 1 55 ? -19.469 9.375 -3.469 1 95.62 55 PRO B N 1
ATOM 1658 C CA . PRO B 1 55 ? -20.062 8.758 -2.279 1 95.62 55 PRO B CA 1
ATOM 1659 C C . PRO B 1 55 ? -20.047 7.234 -2.33 1 95.62 55 PRO B C 1
ATOM 1661 O O . PRO B 1 55 ? -19.844 6.578 -1.305 1 95.62 55 PRO B O 1
ATOM 1664 N N . GLN B 1 56 ? -20.156 6.676 -3.449 1 96.62 56 GLN B N 1
ATOM 1665 C CA . GLN B 1 56 ? -20.219 5.227 -3.588 1 96.62 56 GLN B CA 1
ATOM 1666 C C . GLN B 1 56 ? -18.844 4.598 -3.393 1 96.62 56 GLN B C 1
ATOM 1668 O O . GLN B 1 56 ? -18.734 3.398 -3.121 1 96.62 56 GLN B O 1
ATOM 1673 N N . GLN B 1 57 ? -17.859 5.461 -3.49 1 97.75 57 GLN B N 1
ATOM 1674 C CA . GLN B 1 57 ? -16.484 4.949 -3.41 1 97.75 57 GLN B CA 1
ATOM 1675 C C . GLN B 1 57 ? -15.891 5.199 -2.031 1 97.75 57 GLN B C 1
ATOM 1677 O O . GLN B 1 57 ? -14.805 4.703 -1.723 1 97.75 57 GLN B O 1
ATOM 1682 N N . ARG B 1 58 ? -16.578 5.875 -1.19 1 97.56 58 ARG B N 1
ATOM 1683 C CA . ARG B 1 58 ? -16.016 6.316 0.087 1 97.56 58 ARG B CA 1
ATOM 1684 C C . ARG B 1 58 ? -15.688 5.125 0.98 1 97.56 58 ARG B C 1
ATOM 1686 O O . ARG B 1 58 ? -14.656 5.117 1.656 1 97.56 58 ARG B O 1
ATOM 1693 N N . SER B 1 59 ? -16.562 4.164 0.918 1 95.5 59 SER B N 1
ATOM 1694 C CA . SER B 1 59 ? -16.328 2.996 1.757 1 95.5 59 SER B CA 1
ATOM 1695 C C . SER B 1 59 ? -15.039 2.279 1.348 1 95.5 59 SER B C 1
ATOM 1697 O O . SER B 1 59 ? -14.234 1.896 2.201 1 95.5 59 SER B O 1
ATOM 1699 N N . SER B 1 60 ? -14.859 2.107 0.038 1 96.38 60 SER B N 1
ATOM 1700 C CA . SER B 1 60 ? -13.648 1.455 -0.467 1 96.38 60 SER B CA 1
ATOM 1701 C C . SER B 1 60 ? -12.414 2.299 -0.194 1 96.38 60 SER B C 1
ATOM 1703 O O . SER B 1 60 ? -11.359 1.767 0.17 1 96.38 60 SER B O 1
ATOM 1705 N N . ALA B 1 61 ? -12.562 3.504 -0.327 1 98 61 ALA B N 1
ATOM 1706 C CA . ALA B 1 61 ? -11.438 4.406 -0.083 1 98 61 ALA B CA 1
ATOM 1707 C C . ALA B 1 61 ? -11.016 4.375 1.383 1 98 61 ALA B C 1
ATOM 1709 O O . ALA B 1 61 ? -9.828 4.309 1.691 1 98 61 ALA B O 1
ATOM 1710 N N . MET B 1 62 ? -11.984 4.371 2.271 1 97.81 62 MET B N 1
ATOM 1711 C CA . MET B 1 62 ? -11.672 4.355 3.697 1 97.81 62 MET B CA 1
ATOM 1712 C C . MET B 1 62 ? -11.07 3.016 4.109 1 97.81 62 MET B C 1
ATOM 1714 O O . MET B 1 62 ? -10.195 2.963 4.98 1 97.81 62 MET B O 1
ATOM 1718 N N . TYR B 1 63 ? -11.531 2.049 3.457 1 97.06 63 TYR B N 1
ATOM 1719 C CA . TYR B 1 63 ? -10.953 0.743 3.744 1 97.06 63 TYR B CA 1
ATOM 1720 C C . TYR B 1 63 ? -9.469 0.716 3.393 1 97.06 63 TYR B C 1
ATOM 1722 O O . TYR B 1 63 ? -8.648 0.219 4.168 1 97.06 63 TYR B O 1
ATOM 1730 N N . SER B 1 64 ? -9.156 1.226 2.244 1 97.94 64 SER B N 1
ATOM 1731 C CA . SER B 1 64 ? -7.77 1.229 1.805 1 97.94 64 SER B CA 1
ATOM 1732 C C . SER B 1 64 ? -6.914 2.141 2.682 1 97.94 64 SER B C 1
ATOM 1734 O O . SER B 1 64 ? -5.75 1.839 2.951 1 97.94 64 SER B O 1
ATOM 1736 N N . VAL B 1 65 ? -7.48 3.209 3.125 1 98.06 65 VAL B N 1
ATOM 1737 C CA . VAL B 1 65 ? -6.785 4.125 4.02 1 98.06 65 VAL B CA 1
ATOM 1738 C C . VAL B 1 65 ? -6.504 3.436 5.352 1 98.06 65 VAL B C 1
ATOM 1740 O O . VAL B 1 65 ? -5.383 3.488 5.863 1 98.06 65 VAL B O 1
ATOM 1743 N N . LYS B 1 66 ? -7.512 2.811 5.805 1 97.88 66 LYS B N 1
ATOM 1744 C CA . LYS B 1 66 ? -7.352 2.082 7.062 1 97.88 66 LYS B CA 1
ATOM 1745 C C . LYS B 1 66 ? -6.332 0.954 6.914 1 97.88 66 LYS B C 1
ATOM 1747 O O . LYS B 1 66 ? -5.539 0.704 7.824 1 97.88 66 LYS B O 1
ATOM 1752 N N . ALA B 1 67 ? -6.305 0.332 5.797 1 97.69 67 ALA B N 1
ATOM 1753 C CA . ALA B 1 67 ? -5.375 -0.765 5.543 1 97.69 67 ALA B CA 1
ATOM 1754 C C . ALA B 1 67 ? -3.932 -0.268 5.539 1 97.69 67 ALA B C 1
ATOM 1756 O O . ALA B 1 67 ? -3.059 -0.871 6.168 1 97.69 67 ALA B O 1
ATOM 1757 N N . GLU B 1 68 ? -3.742 0.815 4.84 1 98.19 68 GLU B N 1
ATOM 1758 C CA . GLU B 1 68 ? -2.396 1.381 4.82 1 98.19 68 GLU B CA 1
ATOM 1759 C C . GLU B 1 68 ? -1.927 1.738 6.227 1 98.19 68 GLU B C 1
ATOM 1761 O O . GLU B 1 68 ? -0.78 1.469 6.594 1 98.19 68 GLU B O 1
ATOM 1766 N N . ALA B 1 69 ? -2.811 2.307 6.926 1 98.25 69 ALA B N 1
ATOM 1767 C CA . ALA B 1 69 ? -2.461 2.693 8.289 1 98.25 69 ALA B CA 1
ATOM 1768 C C . ALA B 1 69 ? -2.127 1.469 9.141 1 98.25 69 ALA B C 1
ATOM 1770 O O . ALA B 1 69 ? -1.181 1.493 9.93 1 98.25 69 ALA B O 1
ATOM 1771 N N . GLU B 1 70 ? -2.869 0.471 8.969 1 96.94 70 GLU B N 1
ATOM 1772 C CA . GLU B 1 70 ? -2.648 -0.753 9.734 1 96.94 70 GLU B CA 1
ATOM 1773 C C . GLU B 1 70 ? -1.34 -1.427 9.328 1 96.94 70 GLU B C 1
ATOM 1775 O O . GLU B 1 70 ? -0.599 -1.92 10.18 1 96.94 70 GLU B O 1
ATOM 1780 N N . TYR B 1 71 ? -1.064 -1.472 8.094 1 97.25 71 TYR B N 1
ATOM 1781 C CA . TYR B 1 71 ? 0.188 -2.055 7.621 1 97.25 71 TYR B CA 1
ATOM 1782 C C . TYR B 1 71 ? 1.386 -1.294 8.18 1 97.25 71 TYR B C 1
ATOM 1784 O O . TYR B 1 71 ? 2.383 -1.9 8.578 1 97.25 71 TYR B O 1
ATOM 1792 N N . ARG B 1 72 ? 1.24 -0.011 8.227 1 97.19 72 ARG B N 1
ATOM 1793 C CA . ARG B 1 72 ? 2.365 0.792 8.695 1 97.19 72 ARG B CA 1
ATOM 1794 C C . ARG B 1 72 ? 2.494 0.718 10.211 1 97.19 72 ARG B C 1
ATOM 1796 O O . ARG B 1 72 ? 3.576 0.942 10.758 1 97.19 72 ARG B O 1
ATOM 1803 N N . ALA B 1 73 ? 1.383 0.426 10.852 1 96.19 73 ALA B N 1
ATOM 1804 C CA . ALA B 1 73 ? 1.481 0.175 12.289 1 96.19 73 ALA B CA 1
ATOM 1805 C C . ALA B 1 73 ? 2.316 -1.07 12.57 1 96.19 73 ALA B C 1
ATOM 1807 O O . ALA B 1 73 ? 3.039 -1.127 13.57 1 96.19 73 ALA B O 1
ATOM 1808 N N . ARG B 1 74 ? 2.275 -2.008 11.695 1 95.31 74 ARG B N 1
ATOM 1809 C CA . ARG B 1 74 ? 3.021 -3.254 11.836 1 95.31 74 ARG B CA 1
ATOM 1810 C C . ARG B 1 74 ? 4.426 -3.125 11.258 1 95.31 74 ARG B C 1
ATOM 1812 O O . ARG B 1 74 ? 5.383 -3.674 11.805 1 95.31 74 ARG B O 1
ATOM 1819 N N . ASP B 1 75 ? 4.512 -2.393 10.195 1 96.44 75 ASP B N 1
ATOM 1820 C CA . ASP B 1 75 ? 5.758 -2.152 9.477 1 96.44 75 ASP B CA 1
ATOM 1821 C C . ASP B 1 75 ? 5.914 -0.674 9.117 1 96.44 75 ASP B C 1
ATOM 1823 O O . ASP B 1 75 ? 5.617 -0.266 7.996 1 96.44 75 ASP B O 1
ATOM 1827 N N . PRO B 1 76 ? 6.422 0.059 9.969 1 96.25 76 PRO B N 1
ATOM 1828 C CA . PRO B 1 76 ? 6.508 1.509 9.781 1 96.25 76 PRO B CA 1
ATOM 1829 C C . PRO B 1 76 ? 7.363 1.897 8.578 1 96.25 76 PRO B C 1
ATOM 1831 O O . PRO B 1 76 ? 7.195 2.986 8.023 1 96.25 76 PRO B O 1
ATOM 1834 N N . VAL B 1 77 ? 8.195 1.038 8.164 1 97.62 77 VAL B N 1
ATOM 1835 C CA . VAL B 1 77 ? 9.117 1.344 7.07 1 97.62 77 VAL B CA 1
ATOM 1836 C C . VAL B 1 77 ? 8.453 1.053 5.73 1 97.62 77 VAL B C 1
ATOM 1838 O O . VAL B 1 77 ? 8.555 1.847 4.793 1 97.62 77 VAL B O 1
ATOM 1841 N N . GLY B 1 78 ? 7.723 0.06 5.645 1 96.69 78 GLY B N 1
ATOM 1842 C CA . GLY B 1 78 ? 7.32 -0.417 4.332 1 96.69 78 GLY B CA 1
ATOM 1843 C C . GLY B 1 78 ? 5.848 -0.206 4.043 1 96.69 78 GLY B C 1
ATOM 1844 O O . GLY B 1 78 ? 5.461 0.037 2.898 1 96.69 78 GLY B O 1
ATOM 1845 N N . GLY B 1 79 ? 4.977 -0.387 5.039 1 97 79 GLY B N 1
ATOM 1846 C CA . GLY B 1 79 ? 3.541 -0.299 4.812 1 97 79 GLY B CA 1
ATOM 1847 C C . GLY B 1 79 ? 3.033 -1.304 3.797 1 97 79 GLY B C 1
ATOM 1848 O O . GLY B 1 79 ? 3.508 -2.439 3.748 1 97 79 GLY B O 1
ATOM 1849 N N . CYS B 1 80 ? 2.057 -0.863 3.086 1 97.56 80 CYS B N 1
ATOM 1850 C CA . CYS B 1 80 ? 1.472 -1.723 2.062 1 97.56 80 CYS B CA 1
ATOM 1851 C C . CYS B 1 80 ? 2.488 -2.043 0.974 1 97.56 80 CYS B C 1
ATOM 1853 O O . CYS B 1 80 ? 2.436 -3.113 0.365 1 97.56 80 CYS B O 1
ATOM 1855 N N . TYR B 1 81 ? 3.436 -1.19 0.798 1 97.44 81 TYR B N 1
ATOM 1856 C CA . TYR B 1 81 ? 4.383 -1.366 -0.298 1 97.44 81 TYR B CA 1
ATOM 1857 C C . TYR B 1 81 ? 5.266 -2.584 -0.064 1 97.44 81 TYR B C 1
ATOM 1859 O O . TYR B 1 81 ? 5.586 -3.316 -1.003 1 97.44 81 TYR B O 1
ATOM 1867 N N . ASN B 1 82 ? 5.676 -2.732 1.141 1 96.31 82 ASN B N 1
ATOM 1868 C CA . ASN B 1 82 ? 6.477 -3.918 1.428 1 96.31 82 ASN B CA 1
ATOM 1869 C C . ASN B 1 82 ? 5.68 -5.199 1.208 1 96.31 82 ASN B C 1
ATOM 1871 O O . ASN B 1 82 ? 6.238 -6.227 0.816 1 96.31 82 ASN B O 1
ATOM 1875 N N . GLU B 1 83 ? 4.414 -5.109 1.446 1 95.44 83 GLU B N 1
ATOM 1876 C CA . GLU B 1 83 ? 3.557 -6.254 1.143 1 95.44 83 GLU B CA 1
ATOM 1877 C C . GLU B 1 83 ? 3.49 -6.508 -0.36 1 95.44 83 GLU B C 1
ATOM 1879 O O . GLU B 1 83 ? 3.516 -7.66 -0.8 1 95.44 83 GLU B O 1
ATOM 1884 N N . ILE B 1 84 ? 3.342 -5.504 -1.046 1 95.62 84 ILE B N 1
ATOM 1885 C CA . ILE B 1 84 ? 3.342 -5.621 -2.5 1 95.62 84 ILE B CA 1
ATOM 1886 C C . ILE B 1 84 ? 4.613 -6.324 -2.961 1 95.62 84 ILE B C 1
ATOM 1888 O O . ILE B 1 84 ? 4.559 -7.258 -3.766 1 95.62 84 ILE B O 1
ATOM 1892 N N . LYS B 1 85 ? 5.723 -5.891 -2.459 1 94.38 85 LYS B N 1
ATOM 1893 C CA . LYS B 1 85 ? 7.004 -6.488 -2.828 1 94.38 85 LYS B CA 1
ATOM 1894 C C . LYS B 1 85 ? 7.02 -7.984 -2.516 1 94.38 85 LYS B C 1
ATOM 1896 O O . LYS B 1 85 ? 7.461 -8.789 -3.336 1 94.38 85 LYS B O 1
ATOM 1901 N N . SER B 1 86 ? 6.566 -8.312 -1.383 1 94.19 86 SER B N 1
ATOM 1902 C CA . SER B 1 86 ? 6.531 -9.711 -0.965 1 94.19 86 SER B CA 1
ATOM 1903 C C . SER B 1 86 ? 5.645 -10.539 -1.884 1 94.19 86 SER B C 1
ATOM 1905 O O . SER B 1 86 ? 5.996 -11.664 -2.248 1 94.19 86 SER B O 1
ATOM 1907 N N . LEU B 1 87 ? 4.559 -9.961 -2.203 1 93.56 87 LEU B N 1
ATOM 1908 C CA . LEU B 1 87 ? 3.615 -10.672 -3.057 1 93.56 87 LEU B CA 1
ATOM 1909 C C . LEU B 1 87 ? 4.176 -10.844 -4.465 1 93.56 87 LEU B C 1
ATOM 1911 O O . LEU B 1 87 ? 3.98 -11.891 -5.09 1 93.56 87 LEU B O 1
ATOM 1915 N N . LEU B 1 88 ? 4.816 -9.852 -4.879 1 91.44 88 LEU B N 1
ATOM 1916 C CA . LEU B 1 88 ? 5.445 -9.93 -6.191 1 91.44 88 LEU B CA 1
ATOM 1917 C C . LEU B 1 88 ? 6.5 -11.031 -6.223 1 91.44 88 LEU B C 1
ATOM 1919 O O . LEU B 1 88 ? 6.625 -11.75 -7.215 1 91.44 88 LEU B O 1
ATOM 1923 N N . TRP B 1 89 ? 7.219 -11.125 -5.219 1 89.5 89 TRP B N 1
ATOM 1924 C CA . TRP B 1 89 ? 8.188 -12.211 -5.105 1 89.5 89 TRP B CA 1
ATOM 1925 C C . TRP B 1 89 ? 7.504 -13.57 -5.152 1 89.5 89 TRP B C 1
ATOM 1927 O O . TRP B 1 89 ? 7.969 -14.484 -5.84 1 89.5 89 TRP B O 1
ATOM 1937 N N . LYS B 1 90 ? 6.488 -13.695 -4.453 1 92.75 90 LYS B N 1
ATOM 1938 C CA . LYS B 1 90 ? 5.734 -14.938 -4.426 1 92.75 90 LYS B CA 1
ATOM 1939 C C . LYS B 1 90 ? 5.191 -15.289 -5.809 1 92.75 90 LYS B C 1
ATOM 1941 O O . LYS B 1 90 ? 5.203 -16.453 -6.211 1 92.75 90 LYS B O 1
ATOM 1946 N N . ILE B 1 91 ? 4.684 -14.297 -6.5 1 91.81 91 ILE B N 1
ATOM 1947 C CA . ILE B 1 91 ? 4.156 -14.516 -7.844 1 91.81 91 ILE B CA 1
ATOM 1948 C C . ILE B 1 91 ? 5.27 -15.031 -8.75 1 91.81 91 ILE B C 1
ATOM 1950 O O . ILE B 1 91 ? 5.082 -16 -9.492 1 91.81 91 ILE B O 1
ATOM 1954 N N . ARG B 1 92 ? 6.348 -14.383 -8.625 1 89.5 92 ARG B N 1
ATOM 1955 C CA . ARG B 1 92 ? 7.473 -14.797 -9.461 1 89.5 92 ARG B CA 1
ATOM 1956 C C . ARG B 1 92 ? 7.875 -16.234 -9.156 1 89.5 92 ARG B C 1
ATOM 1958 O O . ARG B 1 92 ? 8.109 -17.016 -10.078 1 89.5 92 ARG B O 1
ATOM 1965 N N . THR B 1 93 ? 7.988 -16.562 -7.93 1 91.19 93 THR B N 1
ATOM 1966 C CA . THR B 1 93 ? 8.383 -17.906 -7.52 1 91.19 93 THR B CA 1
ATOM 1967 C C . THR B 1 93 ? 7.371 -18.938 -7.996 1 91.19 93 THR B C 1
ATOM 1969 O O . THR B 1 93 ? 7.746 -20 -8.484 1 91.19 93 THR B O 1
ATOM 1972 N N . THR B 1 94 ? 6.105 -18.594 -7.848 1 91.31 94 THR B N 1
ATOM 1973 C CA . THR B 1 94 ? 5.059 -19.516 -8.258 1 91.31 94 THR B CA 1
ATOM 1974 C C . THR B 1 94 ? 5.043 -19.688 -9.773 1 91.31 94 THR B C 1
ATOM 1976 O O . THR B 1 94 ? 4.832 -20.781 -10.281 1 91.31 94 THR B O 1
ATOM 1979 N N . GLU B 1 95 ? 5.223 -18.625 -10.406 1 90.62 95 GLU B N 1
ATOM 1980 C CA . GLU B 1 95 ? 5.27 -18.672 -11.859 1 90.62 95 GLU B CA 1
ATOM 1981 C C . GLU B 1 95 ? 6.461 -19.484 -12.352 1 90.62 95 GLU B C 1
ATOM 1983 O O . GLU B 1 95 ? 6.355 -20.219 -13.336 1 90.62 95 GLU B O 1
ATOM 1988 N N . ASP B 1 96 ? 7.543 -19.359 -11.719 1 86.88 96 ASP B N 1
ATOM 1989 C CA . ASP B 1 96 ? 8.719 -20.156 -12.07 1 86.88 96 ASP B CA 1
ATOM 1990 C C . ASP B 1 96 ? 8.453 -21.641 -11.867 1 86.88 96 ASP B C 1
ATOM 1992 O O . ASP B 1 96 ? 8.828 -22.469 -12.703 1 86.88 96 ASP B O 1
ATOM 1996 N N . GLU B 1 97 ? 7.871 -21.906 -10.773 1 88 97 GLU B N 1
ATOM 1997 C CA . GLU B 1 97 ? 7.512 -23.297 -10.5 1 88 97 GLU B CA 1
ATOM 1998 C C . GLU B 1 97 ? 6.523 -23.828 -11.539 1 88 97 GLU B C 1
ATOM 2000 O O . GLU B 1 97 ? 6.656 -24.953 -12.008 1 88 97 GLU B O 1
ATOM 2005 N N . LEU B 1 98 ? 5.543 -23.078 -11.82 1 92.25 98 LEU B N 1
ATOM 2006 C CA . LEU B 1 98 ? 4.551 -23.453 -12.82 1 92.25 98 LEU B CA 1
ATOM 2007 C C . LEU B 1 98 ? 5.219 -23.75 -14.164 1 92.25 98 LEU B C 1
ATOM 2009 O O . LEU B 1 98 ? 4.891 -24.734 -14.82 1 92.25 98 LEU B O 1
ATOM 2013 N N . GLN B 1 99 ? 6.078 -22.891 -14.523 1 90.5 99 GLN B N 1
ATOM 2014 C CA . GLN B 1 99 ? 6.805 -23.094 -15.773 1 90.5 99 GLN B CA 1
ATOM 2015 C C . GLN B 1 99 ? 7.613 -24.391 -15.727 1 90.5 99 GLN B C 1
ATOM 2017 O O . GLN B 1 99 ? 7.66 -25.125 -16.719 1 90.5 99 GLN B O 1
ATOM 2022 N N . HIS B 1 100 ? 8.234 -24.625 -14.664 1 88.88 100 HIS B N 1
ATOM 2023 C CA . HIS B 1 100 ? 9.023 -25.844 -14.492 1 88.88 100 HIS B CA 1
ATOM 2024 C C . HIS B 1 100 ? 8.148 -27.094 -14.594 1 88.88 100 HIS B C 1
ATOM 2026 O O . HIS B 1 100 ? 8.484 -28.016 -15.328 1 88.88 100 HIS B O 1
ATOM 2032 N N . VAL B 1 101 ? 7.074 -27.062 -13.914 1 87.38 101 VAL B N 1
ATOM 2033 C CA . VAL B 1 101 ? 6.18 -28.203 -13.922 1 87.38 101 VAL B CA 1
ATOM 2034 C C . VAL B 1 101 ? 5.578 -28.391 -15.312 1 87.38 101 VAL B C 1
ATOM 2036 O O . VAL B 1 101 ? 5.414 -29.516 -15.781 1 87.38 101 VAL B O 1
ATOM 2039 N N . HIS B 1 102 ? 5.262 -27.359 -15.945 1 86.44 102 HIS B N 1
ATOM 2040 C CA . HIS B 1 102 ? 4.746 -27.406 -17.312 1 86.44 102 HIS B CA 1
ATOM 2041 C C . HIS B 1 102 ? 5.758 -28.031 -18.266 1 86.44 102 HIS B C 1
ATOM 2043 O O . HIS B 1 102 ? 5.383 -28.812 -19.141 1 86.44 102 HIS B O 1
ATOM 2049 N N . SER B 1 103 ? 6.965 -27.594 -18.078 1 85.69 103 SER B N 1
ATOM 2050 C CA . SER B 1 103 ? 8.016 -28.156 -18.922 1 85.69 103 SER B CA 1
ATOM 2051 C C . SER B 1 103 ? 8.141 -29.656 -18.719 1 85.69 103 SER B C 1
ATOM 2053 O O . SER B 1 103 ? 8.312 -30.406 -19.688 1 85.69 103 SER B O 1
ATOM 2055 N N . GLN B 1 104 ? 8.094 -30.062 -17.562 1 81.88 104 GLN B N 1
ATOM 2056 C CA . GLN B 1 104 ? 8.133 -31.5 -17.266 1 81.88 104 GLN B CA 1
ATOM 2057 C C . GLN B 1 104 ? 6.949 -32.219 -17.891 1 81.88 104 GLN B C 1
ATOM 2059 O O . GLN B 1 104 ? 7.109 -33.312 -18.469 1 81.88 104 GLN B O 1
ATOM 2064 N N . LEU B 1 105 ? 5.828 -31.672 -17.734 1 82.38 105 LEU B N 1
ATOM 2065 C CA . LEU B 1 105 ? 4.617 -32.25 -18.297 1 82.38 105 LEU B CA 1
ATOM 2066 C C . LEU B 1 105 ? 4.734 -32.375 -19.812 1 82.38 105 LEU B C 1
ATOM 2068 O O . LEU B 1 105 ? 4.332 -33.375 -20.406 1 82.38 105 LEU B O 1
ATOM 2072 N N . CYS B 1 106 ? 5.262 -31.375 -20.469 1 81.12 106 CYS B N 1
ATOM 2073 C CA . CYS B 1 106 ? 5.441 -31.375 -21.922 1 81.12 106 CYS B CA 1
ATOM 2074 C C . CYS B 1 106 ? 6.434 -32.438 -22.344 1 81.12 106 CYS B C 1
ATOM 2076 O O . CYS B 1 106 ? 6.234 -33.094 -23.359 1 81.12 106 CYS B O 1
ATOM 2078 N N . MET B 1 107 ? 7.508 -32.562 -21.562 1 79.44 107 MET B N 1
ATOM 2079 C CA . MET B 1 107 ? 8.492 -33.594 -21.859 1 79.44 107 MET B CA 1
ATOM 2080 C C . MET B 1 107 ? 7.871 -35 -21.766 1 79.44 107 MET B C 1
ATOM 2082 O O . MET B 1 107 ? 8.148 -35.875 -22.594 1 79.44 107 MET B O 1
ATOM 2086 N N . PHE B 1 108 ? 7 -35.188 -20.844 1 73.5 108 PHE B N 1
ATOM 2087 C CA . PHE B 1 108 ? 6.32 -36.469 -20.672 1 73.5 108 PHE B CA 1
ATOM 2088 C C . PHE B 1 108 ? 5.344 -36.719 -21.812 1 73.5 108 PHE B C 1
ATOM 2090 O O . PHE B 1 108 ? 5.211 -37.844 -22.281 1 73.5 108 PHE B O 1
ATOM 2097 N N . ARG B 1 109 ? 4.711 -35.719 -22.25 1 72.88 109 ARG B N 1
ATOM 2098 C CA . ARG B 1 109 ? 3.729 -35.844 -23.328 1 72.88 109 ARG B CA 1
ATOM 2099 C C . ARG B 1 109 ? 4.41 -36.062 -24.672 1 72.88 109 ARG B C 1
ATOM 2101 O O . ARG B 1 109 ? 3.887 -36.781 -25.531 1 72.88 109 ARG B O 1
ATOM 2108 N N . ALA B 1 110 ? 5.582 -35.375 -24.938 1 70.19 110 ALA B N 1
ATOM 2109 C CA . ALA B 1 110 ? 6.312 -35.5 -26.203 1 70.19 110 ALA B CA 1
ATOM 2110 C C . ALA B 1 110 ? 7.023 -36.844 -26.281 1 70.19 110 ALA B C 1
ATOM 2112 O O . ALA B 1 110 ? 7.242 -37.375 -27.375 1 70.19 110 ALA B O 1
ATOM 2113 N N . GLY B 1 111 ? 7.922 -37.344 -25.266 1 60.12 111 GLY B N 1
ATOM 2114 C CA . GLY B 1 111 ? 8.672 -38.594 -25.328 1 60.12 111 GLY B CA 1
ATOM 2115 C C . GLY B 1 111 ? 7.785 -39.812 -25.344 1 60.12 111 GLY B C 1
ATOM 2116 O O . GLY B 1 111 ? 8.273 -40.938 -25.469 1 60.12 111 GLY B O 1
ATOM 2117 N N . GLY B 1 112 ? 6.617 -39.906 -25.859 1 48.97 112 GLY B N 1
ATOM 2118 C CA . GLY B 1 112 ? 5.871 -41.156 -25.984 1 48.97 112 GLY B CA 1
ATOM 2119 C C . GLY B 1 112 ? 5.914 -42.031 -24.734 1 48.97 112 GLY B C 1
ATOM 2120 O O . GLY B 1 112 ? 6.43 -41.594 -23.703 1 48.97 112 GLY B O 1
ATOM 2121 N N . GLU B 1 113 ? 5.867 -43.688 -24.75 1 43.34 113 GLU B N 1
ATOM 2122 C CA . GLU B 1 113 ? 5.938 -44.906 -23.906 1 43.34 113 GLU B CA 1
ATOM 2123 C C . GLU B 1 113 ? 7.105 -44.812 -22.938 1 43.34 113 GLU B C 1
ATOM 2125 O O . GLU B 1 113 ? 7.113 -45.5 -21.906 1 43.34 113 GLU B O 1
ATOM 2130 N N . ASN B 1 114 ? 8.438 -44.625 -23.297 1 39.03 114 ASN B N 1
ATOM 2131 C CA . ASN B 1 114 ? 9.641 -44.844 -22.531 1 39.03 114 ASN B CA 1
ATOM 2132 C C . ASN B 1 114 ? 10.016 -43.656 -21.672 1 39.03 114 ASN B C 1
ATOM 2134 O O . ASN B 1 114 ? 11.164 -43.531 -21.234 1 39.03 114 ASN B O 1
ATOM 2138 N N . ALA B 1 115 ? 9.453 -42.688 -21.609 1 42.72 115 ALA B N 1
ATOM 2139 C CA . ALA B 1 115 ? 9.961 -41.469 -20.984 1 42.72 115 ALA B CA 1
ATOM 2140 C C . ALA B 1 115 ? 10.055 -41.625 -19.469 1 42.72 115 ALA B C 1
ATOM 2142 O O . ALA B 1 115 ? 9.062 -41.938 -18.812 1 42.72 115 ALA B O 1
ATOM 2143 N N . MET B 1 116 ? 11.211 -41.938 -18.875 1 38.94 116 MET B N 1
ATOM 2144 C CA . MET B 1 116 ? 11.617 -42.094 -17.484 1 38.94 116 MET B CA 1
ATOM 2145 C C . MET B 1 116 ? 11.234 -40.844 -16.672 1 38.94 116 MET B C 1
ATOM 2147 O O . MET B 1 116 ? 11.562 -39.719 -17.062 1 38.94 116 MET B O 1
ATOM 2151 N N . ALA B 1 117 ? 10.258 -40.969 -15.906 1 41.97 117 ALA B N 1
ATOM 2152 C CA . ALA B 1 117 ? 9.688 -40.062 -14.93 1 41.97 117 ALA B CA 1
ATOM 2153 C C . ALA B 1 117 ? 10.773 -39.438 -14.047 1 41.97 117 ALA B C 1
ATOM 2155 O O . ALA B 1 117 ? 11.477 -40.156 -13.336 1 41.97 117 ALA B O 1
ATOM 2156 N N . HIS B 1 118 ? 11.68 -38.531 -14.383 1 38.78 118 HIS B N 1
ATOM 2157 C CA . HIS B 1 118 ? 12.523 -37.938 -13.359 1 38.78 118 HIS B CA 1
ATOM 2158 C C . HIS B 1 118 ? 11.688 -37.344 -12.227 1 38.78 118 HIS B C 1
ATOM 2160 O O . HIS B 1 118 ? 10.656 -36.719 -12.469 1 38.78 118 HIS B O 1
ATOM 2166 N N . PRO B 1 119 ? 11.93 -37.875 -11.031 1 36.09 119 PRO B N 1
ATOM 2167 C CA . PRO B 1 119 ? 11.234 -37.406 -9.82 1 36.09 119 PRO B CA 1
ATOM 2168 C C . PRO B 1 119 ? 11.289 -35.906 -9.641 1 36.09 119 PRO B C 1
ATOM 2170 O O . PRO B 1 119 ? 12.273 -35.25 -10.016 1 36.09 119 PRO B O 1
ATOM 2173 N N . LEU B 1 120 ? 10.156 -35.25 -9.641 1 38.62 120 LEU B N 1
ATOM 2174 C CA . LEU B 1 120 ? 9.969 -33.875 -9.258 1 38.62 120 LEU B CA 1
ATOM 2175 C C . LEU B 1 120 ? 10.688 -33.562 -7.949 1 38.62 120 LEU B C 1
ATOM 2177 O O . LEU B 1 120 ? 10.469 -32.5 -7.355 1 38.62 120 LEU B O 1
ATOM 2181 N N . ASP B 1 121 ? 11.492 -34.469 -7.32 1 33.28 121 ASP B N 1
ATOM 2182 C CA . ASP B 1 121 ? 11.977 -34.156 -5.977 1 33.28 121 ASP B CA 1
ATOM 2183 C C . ASP B 1 121 ? 12.602 -32.781 -5.918 1 33.28 121 ASP B C 1
ATOM 2185 O O . ASP B 1 121 ? 12.461 -32.062 -4.918 1 33.28 121 ASP B O 1
ATOM 2189 N N . GLY B 1 122 ? 13.805 -32.562 -6.555 1 31.27 122 GLY B N 1
ATOM 2190 C CA . GLY B 1 122 ? 14.867 -31.625 -6.211 1 31.27 122 GLY B CA 1
ATOM 2191 C C . GLY B 1 122 ? 14.562 -30.188 -6.586 1 31.27 122 GLY B C 1
ATOM 2192 O O . GLY B 1 122 ? 15.461 -29.344 -6.629 1 31.27 122 GLY B O 1
ATOM 2193 N N . TYR B 1 123 ? 13.562 -29.953 -7.238 1 30.98 123 TYR B N 1
ATOM 2194 C CA . TYR B 1 123 ? 13.562 -28.562 -7.641 1 30.98 123 TYR B CA 1
ATOM 2195 C C . TYR B 1 123 ? 13.391 -27.641 -6.434 1 30.98 123 TYR B C 1
ATOM 2197 O O . TYR B 1 123 ? 12.391 -27.734 -5.719 1 30.98 123 TYR B O 1
ATOM 2205 N N . VAL B 1 124 ? 14.594 -27.453 -5.77 1 27.25 124 VAL B N 1
ATOM 2206 C CA . VAL B 1 124 ? 14.648 -26.359 -4.805 1 27.25 124 VAL B CA 1
ATOM 2207 C C . VAL B 1 124 ? 14.25 -25.047 -5.484 1 27.25 124 VAL B C 1
ATOM 2209 O O . VAL B 1 124 ? 14.797 -24.703 -6.531 1 27.25 124 VAL B O 1
ATOM 2212 N N . TYR B 1 125 ? 13.102 -24.625 -5.23 1 28.69 125 TYR B N 1
ATOM 2213 C CA . TYR B 1 125 ? 12.688 -23.266 -5.578 1 28.69 125 TYR B CA 1
ATOM 2214 C C . TYR B 1 125 ? 13.805 -22.281 -5.281 1 28.69 125 TYR B C 1
ATOM 2216 O O . TYR B 1 125 ? 14.266 -22.172 -4.145 1 28.69 125 TYR B O 1
ATOM 2224 N N . ASN B 1 126 ? 14.758 -22.297 -6.145 1 26.08 126 ASN B N 1
ATOM 2225 C CA . ASN B 1 126 ? 15.633 -21.156 -5.938 1 26.08 126 ASN B CA 1
ATOM 2226 C C . ASN B 1 126 ? 14.836 -19.859 -5.816 1 26.08 126 ASN B C 1
ATOM 2228 O O . ASN B 1 126 ? 14.18 -19.438 -6.773 1 26.08 126 ASN B O 1
ATOM 2232 N N . VAL B 1 127 ? 14.289 -19.688 -4.652 1 27.23 127 VAL B N 1
ATOM 2233 C CA . VAL B 1 127 ? 13.805 -18.344 -4.301 1 27.23 127 VAL B CA 1
ATOM 2234 C C . VAL B 1 127 ? 14.82 -17.297 -4.746 1 27.23 127 VAL B C 1
ATOM 2236 O O . VAL B 1 127 ? 15.93 -17.234 -4.223 1 27.23 127 VAL B O 1
ATOM 2239 N N . VAL B 1 128 ? 14.977 -17.188 -6.035 1 26.75 128 VAL B N 1
ATOM 2240 C CA . VAL B 1 128 ? 15.867 -16.078 -6.383 1 26.75 128 VAL B CA 1
ATOM 2241 C C . VAL B 1 128 ? 15.531 -14.859 -5.531 1 26.75 128 VAL B C 1
ATOM 2243 O O . VAL B 1 128 ? 14.383 -14.406 -5.5 1 26.75 128 VAL B O 1
ATOM 2246 N N . GLN B 1 129 ? 16.141 -14.664 -4.449 1 26.11 129 GLN B N 1
ATOM 2247 C CA . GLN B 1 129 ? 16.312 -13.453 -3.66 1 26.11 129 GLN B CA 1
ATOM 2248 C C . GLN B 1 129 ? 16.609 -12.25 -4.559 1 26.11 129 GLN B C 1
ATOM 2250 O O . GLN B 1 129 ? 17.453 -11.422 -4.242 1 26.11 129 GLN B O 1
ATOM 2255 N N . ASP B 1 130 ? 16.5 -12.352 -5.875 1 27.45 130 ASP B N 1
ATOM 2256 C CA . ASP B 1 130 ? 17 -11.102 -6.426 1 27.45 130 ASP B CA 1
ATOM 2257 C C . ASP B 1 130 ? 16.219 -9.906 -5.863 1 27.45 130 ASP B C 1
ATOM 2259 O O . ASP B 1 130 ? 15.031 -9.75 -6.145 1 27.45 130 ASP B O 1
ATOM 2263 N N . VAL B 1 131 ? 16.375 -9.609 -4.699 1 27.5 131 VAL B N 1
ATOM 2264 C CA . VAL B 1 131 ? 15.938 -8.438 -3.949 1 27.5 131 VAL B CA 1
ATOM 2265 C C . VAL B 1 131 ? 16.109 -7.18 -4.801 1 27.5 131 VAL B C 1
ATOM 2267 O O . VAL B 1 131 ? 15.766 -6.078 -4.371 1 27.5 131 VAL B O 1
ATOM 2270 N N . GLU B 1 132 ? 17.172 -7.062 -5.582 1 27.52 132 GLU B N 1
ATOM 2271 C CA . GLU B 1 132 ? 17.281 -5.625 -5.801 1 27.52 132 GLU B CA 1
ATOM 2272 C C . GLU B 1 132 ? 16.047 -5.07 -6.488 1 27.52 132 GLU B C 1
ATOM 2274 O O . GLU B 1 132 ? 15.891 -5.203 -7.703 1 27.52 132 GLU B O 1
ATOM 2279 N N . TYR B 1 133 ? 14.93 -5.332 -6.09 1 27.81 133 TYR B N 1
ATOM 2280 C CA . TYR B 1 133 ? 13.672 -4.832 -6.648 1 27.81 133 TYR B CA 1
ATOM 2281 C C . TYR B 1 133 ? 13.781 -3.352 -6.992 1 27.81 133 TYR B C 1
ATOM 2283 O O . TYR B 1 133 ? 13.727 -2.496 -6.105 1 27.81 133 TYR B O 1
ATOM 2291 N N . ASP B 1 134 ? 14.789 -2.965 -7.797 1 26.5 134 ASP B N 1
ATOM 2292 C CA . ASP B 1 134 ? 14.867 -1.604 -8.32 1 26.5 134 ASP B CA 1
ATOM 2293 C C . ASP B 1 134 ? 13.492 -1.11 -8.773 1 26.5 134 ASP B C 1
ATOM 2295 O O . ASP B 1 134 ? 12.586 -1.909 -8.992 1 26.5 134 ASP B O 1
ATOM 2299 N N . SER B 1 135 ? 13.312 0.27 -9.125 1 31.19 135 SER B N 1
ATOM 2300 C CA . SER B 1 135 ? 12.32 1.164 -9.719 1 31.19 135 SER B CA 1
ATOM 2301 C C . SER B 1 135 ? 11.594 0.493 -10.875 1 31.19 135 SER B C 1
ATOM 2303 O O . SER B 1 135 ? 10.422 0.785 -11.133 1 31.19 135 SER B O 1
ATOM 2305 N N . GLN B 1 136 ? 12.195 -0.386 -11.75 1 28.27 136 GLN B N 1
ATOM 2306 C CA . GLN B 1 136 ? 11.766 -0.901 -13.047 1 28.27 136 GLN B CA 1
ATOM 2307 C C . GLN B 1 136 ? 10.766 -2.043 -12.875 1 28.27 136 GLN B C 1
ATOM 2309 O O . GLN B 1 136 ? 10.016 -2.363 -13.797 1 28.27 136 GLN B O 1
ATOM 2314 N N . LEU B 1 137 ? 10.898 -2.82 -11.93 1 30.55 137 LEU B N 1
ATOM 2315 C CA . LEU B 1 137 ? 9.992 -3.953 -11.828 1 30.55 137 LEU B CA 1
ATOM 2316 C C . LEU B 1 137 ? 8.547 -3.48 -11.695 1 30.55 137 LEU B C 1
ATOM 2318 O O . LEU B 1 137 ? 7.637 -4.09 -12.266 1 30.55 137 LEU B O 1
ATOM 2322 N N . HIS B 1 138 ? 8.367 -2.434 -10.953 1 31.7 138 HIS B N 1
ATOM 2323 C CA . HIS B 1 138 ? 7.02 -1.895 -10.852 1 31.7 138 HIS B CA 1
ATOM 2324 C C . HIS B 1 138 ? 6.453 -1.551 -12.227 1 31.7 138 HIS B C 1
ATOM 2326 O O . HIS B 1 138 ? 5.246 -1.674 -12.453 1 31.7 138 HIS B O 1
ATOM 2332 N N . HIS B 1 139 ? 7.227 -0.902 -13.055 1 32.19 139 HIS B N 1
ATOM 2333 C CA . HIS B 1 139 ? 6.738 -0.55 -14.383 1 32.19 139 HIS B CA 1
ATOM 2334 C C . HIS B 1 139 ? 6.367 -1.795 -15.18 1 32.19 139 HIS B C 1
ATOM 2336 O O . HIS B 1 139 ? 5.363 -1.803 -15.898 1 32.19 139 HIS B O 1
ATOM 2342 N N . GLN B 1 140 ? 7.199 -2.756 -15.125 1 30.45 140 GLN B N 1
ATOM 2343 C CA . GLN B 1 140 ? 6.973 -3.932 -15.961 1 30.45 140 GLN B CA 1
ATOM 2344 C C . GLN B 1 140 ? 5.766 -4.727 -15.477 1 30.45 140 GLN B C 1
ATOM 2346 O O . GLN B 1 140 ? 4.992 -5.25 -16.281 1 30.45 140 GLN B O 1
ATOM 2351 N N . LEU B 1 141 ? 5.57 -4.797 -14.258 1 32.03 141 LEU B N 1
ATOM 2352 C CA . LEU B 1 141 ? 4.387 -5.539 -13.828 1 32.03 141 LEU B CA 1
ATOM 2353 C C . LEU B 1 141 ? 3.111 -4.805 -14.227 1 32.03 141 LEU B C 1
ATOM 2355 O O . LEU B 1 141 ? 2.1 -5.438 -14.539 1 32.03 141 LEU B O 1
ATOM 2359 N N . GLN B 1 142 ? 3.16 -3.502 -14.18 1 32.94 142 GLN B N 1
ATOM 2360 C CA . GLN B 1 142 ? 1.993 -2.771 -14.656 1 32.94 142 GLN B CA 1
ATOM 2361 C C . GLN B 1 142 ? 1.758 -3.025 -16.141 1 32.94 142 GLN B C 1
ATOM 2363 O O . GLN B 1 142 ? 0.614 -3.045 -16.609 1 32.94 142 GLN B O 1
ATOM 2368 N N . GLN B 1 143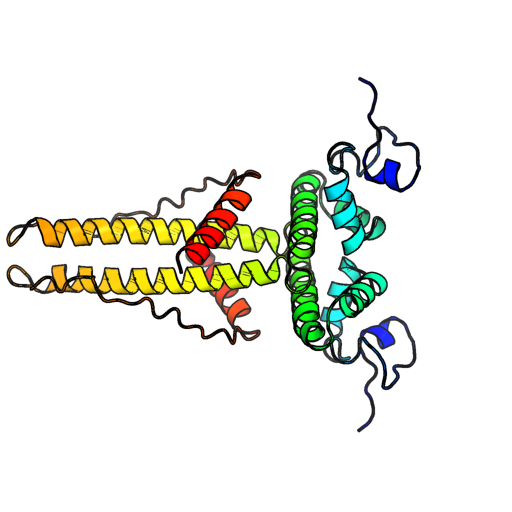 ? 2.764 -2.904 -16.953 1 30.8 143 GLN B N 1
ATOM 2369 C CA . GLN B 1 143 ? 2.535 -3.082 -18.391 1 30.8 143 GLN B CA 1
ATOM 2370 C C . GLN B 1 143 ? 1.963 -4.465 -18.688 1 30.8 143 GLN B C 1
ATOM 2372 O O . GLN B 1 143 ? 1.114 -4.613 -19.562 1 30.8 143 GLN B O 1
ATOM 2377 N N . ASN B 1 144 ? 2.549 -5.375 -18.141 1 30.47 144 ASN B N 1
ATOM 2378 C CA . ASN B 1 144 ? 2.061 -6.691 -18.547 1 30.47 144 ASN B CA 1
ATOM 2379 C C . ASN B 1 144 ? 0.638 -6.934 -18.047 1 30.47 144 ASN B C 1
ATOM 2381 O O . ASN B 1 144 ? -0.093 -7.746 -18.609 1 30.47 144 ASN B O 1
ATOM 2385 N N . ILE B 1 145 ? 0.363 -6.316 -16.922 1 32.38 145 ILE B N 1
ATOM 2386 C CA . ILE B 1 145 ? -1.047 -6.516 -16.594 1 32.38 145 ILE B CA 1
ATOM 2387 C C . ILE B 1 145 ? -1.914 -5.688 -17.547 1 32.38 145 ILE B C 1
ATOM 2389 O O . ILE B 1 145 ? -3.082 -6.012 -17.766 1 32.38 145 ILE B O 1
ATOM 2393 N N . VAL B 1 146 ? -1.473 -4.449 -18.047 1 31.64 146 VAL B N 1
ATOM 2394 C CA . VAL B 1 146 ? -2.279 -3.686 -18.984 1 31.64 146 VAL B CA 1
ATOM 2395 C C . VAL B 1 146 ? -2.33 -4.418 -20.328 1 31.64 146 VAL B C 1
ATOM 2397 O O . VAL B 1 146 ? -3.336 -4.352 -21.047 1 31.64 146 VAL B O 1
ATOM 2400 N N . GLN B 1 147 ? -1.316 -4.922 -20.875 1 30.98 147 GLN B N 1
ATOM 2401 C CA . GLN B 1 147 ? -1.433 -5.516 -22.203 1 30.98 147 GLN B CA 1
ATOM 2402 C C . GLN B 1 147 ? -2.434 -6.664 -22.203 1 30.98 147 GLN B C 1
ATOM 2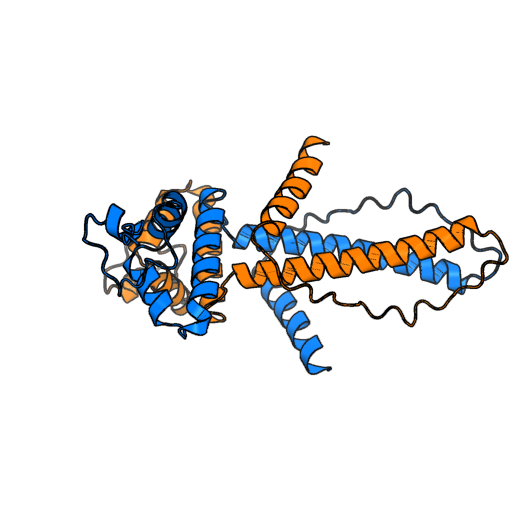404 O O . GLN B 1 147 ? -3.117 -6.898 -23.203 1 30.98 147 GLN B O 1
ATOM 2409 N N . GLU B 1 148 ? -2.492 -7.41 -21.234 1 28.64 148 GLU B N 1
ATOM 2410 C CA . GLU B 1 148 ? -3.457 -8.484 -21.438 1 28.64 148 GLU B CA 1
ATOM 2411 C C . GLU B 1 148 ? -4.891 -7.965 -21.359 1 28.64 148 GLU B C 1
ATOM 2413 O O . GLU B 1 148 ? -5.832 -8.664 -21.719 1 28.64 148 GLU B O 1
ATOM 2418 N N . ARG B 1 149 ? -5.039 -6.723 -20.859 1 32.41 149 ARG B N 1
ATOM 2419 C CA . ARG B 1 149 ? -6.406 -6.254 -21.062 1 32.41 149 ARG B CA 1
ATOM 2420 C C . ARG B 1 149 ? -6.621 -5.812 -22.5 1 32.41 149 ARG B C 1
ATOM 2422 O O . ARG B 1 149 ? -7.758 -5.57 -22.922 1 32.41 149 ARG B O 1
ATOM 2429 N N . SER B 1 150 ? -5.672 -5.207 -23.156 1 27.12 150 SER B N 1
ATOM 2430 C CA . SER B 1 150 ? -6.031 -4.828 -24.531 1 27.12 150 SER B CA 1
ATOM 2431 C C . SER B 1 150 ? -6.266 -6.059 -25.391 1 27.12 150 SER B C 1
ATOM 2433 O O . SER B 1 150 ? -6.676 -5.938 -26.547 1 27.12 150 SER B O 1
ATOM 2435 N N . LEU B 1 151 ? -5.727 -7.176 -25.078 1 25.2 151 LEU B N 1
ATOM 2436 C CA . LEU B 1 151 ? -6.035 -8.242 -26.031 1 25.2 151 LEU B CA 1
ATOM 2437 C C . LEU B 1 151 ? -7.41 -8.836 -25.734 1 25.2 151 LEU B C 1
ATOM 2439 O O . LEU B 1 151 ? -7.902 -9.672 -26.5 1 25.2 151 LEU B O 1
ATOM 2443 N N . ILE B 1 152 ? -8.109 -8.539 -24.594 1 22.75 152 ILE B N 1
ATOM 2444 C CA . ILE B 1 152 ? -9.516 -8.82 -24.859 1 22.75 152 ILE B CA 1
ATOM 2445 C C . ILE B 1 152 ? -10.234 -7.539 -25.266 1 22.75 152 ILE B C 1
ATOM 2447 O O . ILE B 1 152 ? -10.039 -6.492 -24.641 1 22.75 152 ILE B O 1
#

Solvent-accessible surface area (backbone atoms only — not comparable to full-atom values): 17129 Å² total; per-residue (Å²): 127,84,83,72,54,14,25,65,28,57,74,68,71,46,88,59,56,96,78,44,83,54,40,88,79,22,39,51,90,42,41,65,56,43,50,36,28,36,70,52,31,28,67,67,38,51,51,48,53,51,68,71,42,55,81,88,42,34,65,55,24,49,48,26,48,42,47,40,21,52,34,25,72,77,31,74,45,32,27,46,48,46,50,40,52,54,50,51,50,49,40,51,50,49,50,51,49,37,51,51,52,49,51,51,43,49,51,50,64,67,53,54,72,77,52,76,75,72,76,81,75,74,73,67,75,71,69,73,68,77,60,77,73,54,86,60,57,62,54,50,55,50,47,58,58,51,50,62,52,68,75,99,127,85,81,72,53,15,26,66,29,56,74,67,71,47,87,59,58,97,79,43,84,53,41,87,79,22,37,50,89,42,40,64,55,42,49,36,29,38,70,51,31,29,67,68,38,52,51,47,52,50,70,71,42,54,81,87,42,34,65,55,25,49,49,26,48,40,47,39,22,52,34,26,71,76,32,73,45,32,27,45,49,48,49,40,53,54,49,50,50,50,40,51,50,50,51,51,48,36,52,52,54,48,50,52,44,48,51,52,62,68,53,56,72,76,56,76,74,74,77,81,74,74,74,66,76,71,68,72,69,76,61,80,72,55,87,60,55,62,56,51,55,51,47,58,58,50,51,61,50,69,74,99

Foldseek 3Di:
DPLQAFLVCVVVVHDDDPPDLCCVLGHPVNNVLVVLLCVVQNPVRLVVQQVVDDVVCNNVSSVVSSQQSVQCVVVVPQGVNVVVLVVVLVVVLVVVVVVVVVVLVVQVVPVPPPRPNDDPPPPPSPSVPPPPPPPVVVVVVVVVVVVVVVVD/DPLQAFLVCVVVVHDDDPPDLCCVLGHPVNNVLVVLLCVVQNPVRLVVQQVVDDVVCNNVSSVVSSQQSVQCVVPVPQGVNVVVVVVVLVVVLVVVVVVVVVVLVVQVVPVPPPRPNPDPPPPPSPSVCPPPPPPVVVVVVVVVVVVVVVVD

Sequence (304 aa):
MKHQTCAACRFQRKKCTEDCLMAPYFPATRFQQFLNAHKLFGVGKITKTLNSVSPQQRSSAMYSVKAEAEYRARDPVGGCYNEIKSLLWKIRTTEDELQHVHSQLCMFRAGGENAMAHPLDGYVYNVVQDVEYDSQLHHQLQQNIVQERSLIMKHQTCAACRFQRKKCTEDCLMAPYFPATRFQQFLNAHKLFGVGKITKTLNSVSPQQRSSAMYSVKAEAEYRARDPVGGCYNEIKSLLWKIRTTEDELQHVHSQLCMFRAGGENAMAHPLDGYVYNVVQDVEYDSQLHHQLQQNIVQERSLI

Secondary structure (DSSP, 8-state):
---PPPHHHHHHT-PPPTT-SSTTTS-GGGHHHHHHHHHHH-HHHHHHHHHHS-GGGHHHHHHHHHHHHHHHHH-TTTHHHHHHHHHHHHHHHHHHHHHHHHHHHHHHHHSGGG-----STT------------THHHHHHHHHHHHHHH--/---PPPHHHHHHT-PPPTT-SSTTTS-GGGHHHHHHHHHHT-HHHHHHHHHHS-GGGHHHHHHHHHHHHHHHHH-TTTHHHHHHHHHHHHHHHHHHHHHHHHHHHHHHHHSGGG-----STT------------THHHHHHHHHHHHHHH--

Radius of gyration: 24.31 Å; Cα contacts (8 Å, |Δi|>4): 281; chains: 2; bounding box: 60×76×48 Å

pLDDT: mean 76.27, std 28.18, range [22.02, 98.31]

Nearest PDB structures (foldseek):
  5ly0-assembly1_B  TM=9.692E-01  e=1.675E-08  Triticum turgidum
  7mgl-assembly1_A  TM=2.375E-01  e=6.515E+00  Homo sapiens
  5ly0-assembly1_B  TM=9.694E-01  e=1.236E-08  Triticum turgidum
  7mgl-assembly1_A  TM=2.046E-01  e=6.902E+00  Homo sapiens

InterPro domains:
  IPR004883 Lateral organ boundaries, LOB [PF03195] (6-102)
  IPR004883 Lateral organ boundaries, LOB [PS50891] (4-105)

Organism: Prunus dulcis (NCBI:txid3755)